Protein AF-A0A318TXP6-F1 (afdb_monomer)

Sequence (190 aa):
MKRIKKFGFLLIILTVVLLAGCVKEETLEEYFHKEMTKNLDAEVVKETNYSYALVHQELNVVHENDGIAIFTQNSTDGEQIYIAYMEKEKGIWNWRQSRGAEWDTPVKWSAMHQSPYIYSGAISDNAIKKVYAGDIQAKIIQIEGDKRFWYANSSEKDVEVKMEMLDGTQQVVDKVDVEMLKNWNFEDSE

Solvent-accessible surface area (backbone atoms only — not comparable to full-atom values): 11298 Å² total; per-residue (Å²): 144,90,88,75,82,72,62,66,62,59,56,56,53,55,53,58,66,60,68,72,61,72,80,78,77,78,47,73,68,60,50,50,54,50,54,58,54,70,75,50,52,76,66,55,38,70,75,38,64,50,45,73,45,86,75,46,73,48,68,48,76,88,45,87,56,28,28,40,44,31,29,41,38,36,42,82,94,41,70,35,37,33,43,34,39,32,40,47,56,97,84,40,80,40,87,73,50,71,50,74,36,45,70,87,42,57,63,43,74,54,62,46,92,51,87,72,24,39,33,36,28,22,32,43,45,80,54,58,67,44,44,24,51,50,92,40,72,34,53,74,45,82,73,54,96,61,39,29,38,36,38,34,79,38,98,59,90,84,60,57,40,37,33,32,33,74,89,67,51,74,45,74,59,75,74,75,59,70,70,66,65,66,68,73,79,71,81,92,78,130

Structure (mmCIF, N/CA/C/O backbone):
data_AF-A0A318TXP6-F1
#
_entry.id   AF-A0A318TXP6-F1
#
loop_
_atom_site.group_PDB
_atom_site.id
_atom_site.type_symbol
_atom_site.label_atom_id
_atom_site.label_alt_id
_atom_site.label_comp_id
_atom_site.label_asym_id
_atom_site.label_entity_id
_atom_site.label_seq_id
_atom_site.pdbx_PDB_ins_code
_atom_site.Cartn_x
_atom_site.Cartn_y
_atom_site.Cartn_z
_atom_site.occupancy
_atom_site.B_iso_or_equiv
_atom_site.auth_seq_id
_atom_site.auth_comp_id
_atom_site.auth_asym_id
_atom_site.auth_atom_id
_atom_site.pdbx_PDB_model_num
ATOM 1 N N . MET A 1 1 ? 51.291 -21.573 -50.743 1.00 45.44 1 MET A N 1
ATOM 2 C CA . MET A 1 1 ? 50.941 -20.603 -49.675 1.00 45.44 1 MET A CA 1
ATOM 3 C C . MET A 1 1 ? 49.488 -20.129 -49.817 1.00 45.44 1 MET A C 1
ATOM 5 O O . MET A 1 1 ? 49.241 -19.164 -50.520 1.00 45.44 1 MET A O 1
ATOM 9 N N . LYS A 1 2 ? 48.501 -20.804 -49.207 1.00 51.75 2 LYS A N 1
ATOM 10 C CA . LYS A 1 2 ? 47.090 -20.345 -49.139 1.00 51.75 2 LYS A CA 1
ATOM 11 C C . LYS A 1 2 ? 46.419 -20.908 -47.872 1.00 51.75 2 LYS A C 1
ATOM 13 O O . LYS A 1 2 ? 45.616 -21.825 -47.957 1.00 51.75 2 LYS A O 1
ATOM 18 N N . ARG A 1 3 ? 46.780 -20.412 -46.684 1.00 51.81 3 ARG A N 1
ATOM 19 C CA . ARG A 1 3 ? 46.118 -20.768 -45.407 1.00 51.81 3 ARG A CA 1
ATOM 20 C C . ARG A 1 3 ? 46.221 -19.633 -44.374 1.00 51.81 3 ARG A C 1
ATOM 22 O O . ARG A 1 3 ? 46.817 -19.832 -43.333 1.00 51.81 3 ARG A O 1
ATOM 29 N N . ILE A 1 4 ? 45.703 -18.431 -44.659 1.00 54.19 4 ILE A N 1
ATOM 30 C CA . ILE A 1 4 ? 45.639 -17.347 -43.638 1.00 54.19 4 ILE A CA 1
ATOM 31 C C . ILE A 1 4 ? 44.289 -16.583 -43.628 1.00 54.19 4 ILE A C 1
ATOM 33 O O . ILE A 1 4 ? 44.007 -15.835 -42.706 1.00 54.19 4 ILE A O 1
ATOM 37 N N . LYS A 1 5 ? 43.358 -16.810 -44.568 1.00 50.72 5 LYS A N 1
ATOM 38 C CA . LYS A 1 5 ? 42.122 -15.992 -44.656 1.00 50.72 5 LYS A CA 1
ATOM 39 C C . LYS A 1 5 ? 40.904 -16.481 -43.850 1.00 50.72 5 LYS A C 1
ATOM 41 O O . LYS A 1 5 ? 39.887 -15.803 -43.860 1.00 50.72 5 LYS A O 1
ATOM 46 N N . LYS A 1 6 ? 40.971 -17.625 -43.154 1.00 51.38 6 LYS A N 1
ATOM 47 C CA . LYS A 1 6 ? 39.821 -18.173 -42.394 1.00 51.38 6 LYS A CA 1
ATOM 48 C C . LYS A 1 6 ? 39.797 -17.801 -40.903 1.00 51.38 6 LYS A C 1
ATOM 50 O O . LYS A 1 6 ? 38.784 -18.025 -40.258 1.00 51.38 6 LYS A O 1
ATOM 55 N N . PHE A 1 7 ? 40.874 -17.219 -40.368 1.00 50.59 7 PHE A N 1
ATOM 56 C CA . PHE A 1 7 ? 40.978 -16.911 -38.934 1.00 50.59 7 PHE A CA 1
ATOM 57 C C . PHE A 1 7 ? 40.365 -15.552 -38.553 1.00 50.59 7 PHE A C 1
ATOM 59 O O . PHE A 1 7 ? 39.823 -15.411 -37.464 1.00 50.59 7 PHE A O 1
ATOM 66 N N . GLY A 1 8 ? 40.375 -14.571 -39.464 1.00 52.59 8 GLY A N 1
ATOM 67 C CA . GLY A 1 8 ? 39.808 -13.241 -39.197 1.00 52.59 8 GLY A CA 1
ATOM 68 C C . GLY A 1 8 ? 38.277 -13.217 -39.105 1.00 52.59 8 GLY A C 1
ATOM 69 O O . GLY A 1 8 ? 37.724 -12.417 -38.363 1.00 52.59 8 GLY A O 1
ATOM 70 N N . PHE A 1 9 ? 37.584 -14.116 -39.810 1.00 53.66 9 PHE A N 1
ATOM 71 C CA . PHE A 1 9 ? 36.116 -14.138 -39.833 1.00 53.66 9 PHE A CA 1
ATOM 72 C C . PHE A 1 9 ? 35.507 -14.748 -38.558 1.00 53.66 9 PHE A C 1
ATOM 74 O O . PHE A 1 9 ? 34.449 -14.318 -38.115 1.00 53.66 9 PHE A O 1
ATOM 81 N N . LEU A 1 10 ? 36.201 -15.703 -37.923 1.00 52.84 10 LEU A N 1
ATOM 82 C CA . LEU A 1 10 ? 35.744 -16.324 -36.674 1.00 52.84 10 LEU A CA 1
ATOM 83 C C . LEU A 1 10 ? 35.840 -15.355 -35.478 1.00 52.84 10 LEU A C 1
ATOM 85 O O . LEU A 1 10 ? 34.999 -15.390 -34.586 1.00 52.84 10 LEU A O 1
ATOM 89 N N . LEU A 1 11 ? 36.837 -14.462 -35.490 1.00 54.81 11 LEU A N 1
ATOM 90 C CA . LEU A 1 11 ? 37.054 -13.464 -34.438 1.00 54.81 11 LEU A CA 1
ATOM 91 C C . LEU A 1 11 ? 35.969 -12.369 -34.438 1.00 54.81 11 LEU A C 1
ATOM 93 O O . LEU A 1 11 ? 35.588 -11.887 -33.378 1.00 54.81 11 LEU A O 1
ATOM 97 N N . ILE A 1 12 ? 35.446 -12.013 -35.618 1.00 56.53 12 ILE A N 1
ATOM 98 C CA . ILE A 1 12 ? 34.400 -10.989 -35.787 1.00 56.53 12 ILE A CA 1
ATOM 99 C C . ILE A 1 12 ? 33.022 -11.507 -35.342 1.00 56.53 12 ILE A C 1
ATOM 101 O O . ILE A 1 12 ? 32.218 -10.752 -34.809 1.00 56.53 12 ILE A O 1
ATOM 105 N N . ILE A 1 13 ? 32.735 -12.801 -35.514 1.00 56.06 13 ILE A N 1
ATOM 106 C CA . ILE A 1 13 ? 31.476 -13.388 -35.023 1.00 56.06 13 ILE A CA 1
ATOM 107 C C . ILE A 1 13 ? 31.490 -13.487 -33.490 1.00 56.06 13 ILE A C 1
ATOM 109 O O . ILE A 1 13 ? 30.470 -13.240 -32.851 1.00 56.06 13 ILE A O 1
ATOM 113 N N . LEU A 1 14 ? 32.650 -13.767 -32.883 1.00 53.91 14 LEU A N 1
ATOM 114 C CA . LEU A 1 14 ? 32.784 -13.843 -31.427 1.00 53.91 14 LEU A CA 1
ATOM 115 C C . LEU A 1 14 ? 32.538 -12.484 -30.739 1.00 53.91 14 LEU A C 1
ATOM 117 O O . LEU A 1 14 ? 31.957 -12.448 -29.658 1.00 53.91 14 LEU A O 1
ATOM 121 N N . THR A 1 15 ? 32.915 -11.363 -31.368 1.00 53.16 15 THR A N 1
ATOM 122 C CA . THR A 1 15 ? 32.674 -10.019 -30.811 1.00 53.16 15 THR A CA 1
ATOM 123 C C . THR A 1 15 ? 31.212 -9.579 -30.905 1.00 53.16 15 THR A C 1
ATOM 125 O O . THR A 1 15 ? 30.742 -8.893 -30.004 1.00 53.16 15 THR A O 1
ATOM 128 N N . VAL A 1 16 ? 30.457 -10.006 -31.926 1.00 57.84 16 VAL A N 1
ATOM 129 C CA . VAL A 1 16 ? 29.016 -9.689 -32.042 1.00 57.84 16 VAL A CA 1
ATOM 130 C C . VAL A 1 16 ? 28.181 -10.444 -30.998 1.00 57.84 16 VAL A C 1
ATOM 132 O O . VAL A 1 16 ? 27.241 -9.878 -30.450 1.00 57.84 16 VAL A O 1
ATOM 135 N N . VAL A 1 17 ? 28.553 -11.682 -30.649 1.00 56.47 17 VAL A N 1
ATOM 136 C CA . VAL A 1 17 ? 27.865 -12.465 -29.598 1.00 56.47 17 VAL A CA 1
ATOM 137 C C . VAL A 1 17 ? 28.156 -11.916 -28.191 1.00 56.47 17 VAL A C 1
ATOM 139 O O . VAL A 1 17 ? 27.300 -11.996 -27.317 1.00 56.47 17 VAL A O 1
ATOM 142 N N . LEU A 1 18 ? 29.323 -11.295 -27.978 1.00 53.56 18 LEU A N 1
ATOM 143 C CA . LEU A 1 18 ? 29.684 -10.644 -26.708 1.00 53.56 18 LEU A CA 1
ATOM 144 C C . LEU A 1 18 ? 29.072 -9.238 -26.535 1.00 53.56 18 LEU A C 1
ATOM 146 O O . LEU A 1 18 ? 28.958 -8.768 -25.406 1.00 53.56 18 LEU A O 1
ATOM 150 N N . LEU A 1 19 ? 28.650 -8.576 -27.621 1.00 54.09 19 LEU A N 1
ATOM 151 C CA . LEU A 1 19 ? 27.984 -7.263 -27.587 1.00 54.09 19 LEU A CA 1
ATOM 152 C C . LEU A 1 19 ? 26.463 -7.343 -27.381 1.00 54.09 19 LEU A C 1
ATOM 154 O O . LEU A 1 19 ? 25.843 -6.326 -27.090 1.00 54.09 19 LEU A O 1
ATOM 158 N N . ALA A 1 20 ? 25.863 -8.536 -27.443 1.00 55.94 20 ALA A N 1
ATOM 159 C CA . ALA A 1 20 ? 24.493 -8.774 -26.968 1.00 55.94 20 ALA A CA 1
ATOM 160 C C . ALA A 1 20 ? 24.403 -8.838 -25.421 1.00 55.94 20 ALA A C 1
ATOM 162 O O . ALA A 1 20 ? 23.418 -9.322 -24.865 1.00 55.94 20 ALA A O 1
ATOM 163 N N . GLY A 1 21 ? 25.457 -8.391 -24.726 1.00 52.66 21 GLY A N 1
ATOM 164 C CA . GLY A 1 21 ? 25.625 -8.462 -23.282 1.00 52.66 21 GLY A CA 1
ATOM 165 C C . GLY A 1 21 ? 24.633 -7.588 -22.517 1.00 52.66 21 GLY A C 1
ATOM 166 O O . GLY A 1 21 ? 24.691 -6.366 -22.587 1.00 52.66 21 GLY A O 1
ATOM 167 N N . CYS A 1 22 ? 23.768 -8.264 -21.757 1.00 58.44 22 CYS A N 1
ATOM 168 C CA . CYS A 1 22 ? 23.026 -7.797 -20.585 1.00 58.44 22 CYS A CA 1
ATOM 169 C C . CYS A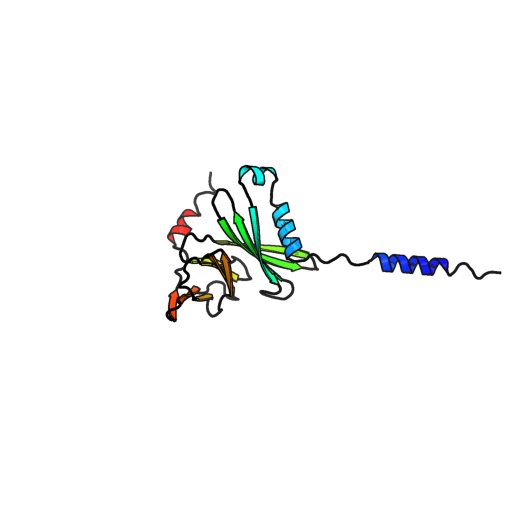 1 22 ? 22.482 -6.364 -20.649 1.00 58.44 22 CYS A C 1
ATOM 171 O O . CYS A 1 22 ? 23.023 -5.456 -20.015 1.00 58.44 22 CYS A O 1
ATOM 173 N N . VAL A 1 23 ? 21.321 -6.180 -21.283 1.00 70.06 23 VAL A N 1
ATOM 174 C CA . VAL A 1 23 ? 20.419 -5.122 -20.810 1.00 70.06 23 VAL A CA 1
ATOM 175 C C . VAL A 1 23 ? 20.009 -5.534 -19.399 1.00 70.06 23 VAL A C 1
ATOM 177 O O . VAL A 1 23 ? 19.334 -6.548 -19.228 1.00 70.06 23 VAL A O 1
ATOM 180 N N . LYS A 1 24 ? 20.504 -4.813 -18.385 1.00 81.12 24 LYS A N 1
ATOM 181 C CA . LYS A 1 24 ? 20.078 -5.008 -16.997 1.00 81.12 24 LYS A CA 1
ATOM 182 C C . LYS A 1 24 ? 18.564 -4.815 -16.969 1.00 81.12 24 LYS A C 1
ATOM 184 O O . LYS A 1 24 ? 18.072 -3.772 -17.390 1.00 81.12 24 LYS A O 1
ATOM 189 N N . GLU A 1 25 ? 17.852 -5.845 -16.537 1.00 88.88 25 GLU A N 1
ATOM 190 C CA . GLU A 1 25 ? 16.403 -5.789 -16.413 1.00 88.88 25 GLU A CA 1
ATOM 191 C C . GLU A 1 25 ? 16.020 -4.751 -15.349 1.00 88.88 25 GLU A C 1
ATOM 193 O O . GLU A 1 25 ? 16.604 -4.740 -14.264 1.00 88.88 25 GLU A O 1
ATOM 198 N N . GLU A 1 26 ? 15.068 -3.876 -15.678 1.00 94.81 26 GLU A N 1
ATOM 199 C CA . GLU A 1 26 ? 14.589 -2.825 -14.775 1.00 94.81 26 GLU A CA 1
ATOM 200 C C . GLU A 1 26 ? 13.924 -3.467 -13.547 1.00 94.81 26 GLU A C 1
ATOM 202 O O . GLU A 1 26 ? 13.068 -4.364 -13.662 1.00 94.81 26 GLU A O 1
ATOM 207 N N . THR A 1 27 ? 14.344 -3.036 -12.358 1.00 96.69 27 THR A N 1
ATOM 208 C CA . THR A 1 27 ? 13.722 -3.463 -11.099 1.00 96.69 27 THR A CA 1
ATOM 209 C C . THR A 1 27 ? 12.409 -2.714 -10.863 1.00 96.69 27 THR A C 1
ATOM 211 O O . THR A 1 27 ? 12.149 -1.681 -11.477 1.00 96.69 27 THR A O 1
ATOM 214 N N . LEU A 1 28 ? 11.569 -3.229 -9.960 1.00 97.69 28 LEU A N 1
ATOM 215 C CA . LEU A 1 28 ? 10.337 -2.545 -9.553 1.00 97.69 28 LEU A CA 1
ATOM 216 C C . LEU A 1 28 ? 10.624 -1.141 -8.996 1.00 97.69 28 LEU A C 1
ATOM 218 O O . LEU A 1 28 ? 9.957 -0.185 -9.370 1.00 97.69 28 LEU A O 1
ATOM 222 N N . GLU A 1 29 ? 11.644 -1.019 -8.144 1.00 97.94 29 GLU A N 1
ATOM 223 C CA . GLU A 1 29 ? 12.081 0.248 -7.549 1.00 97.94 29 GLU A CA 1
ATOM 224 C C . GLU A 1 29 ? 12.555 1.255 -8.604 1.00 97.94 29 GLU A C 1
ATOM 226 O O . GLU A 1 29 ? 12.149 2.416 -8.589 1.00 97.94 29 GLU A O 1
ATOM 231 N N . GLU A 1 30 ? 13.386 0.804 -9.552 1.00 97.19 30 GLU A N 1
ATOM 232 C CA . GLU A 1 30 ? 13.877 1.635 -10.658 1.00 97.19 30 GLU A CA 1
ATOM 233 C C . GLU A 1 30 ? 12.709 2.148 -11.514 1.00 97.19 30 GLU A C 1
ATOM 235 O O . GLU A 1 30 ? 12.640 3.344 -11.810 1.00 97.19 30 GLU A O 1
ATOM 240 N N . TYR A 1 31 ? 11.766 1.264 -11.858 1.00 97.38 31 TYR A N 1
ATOM 241 C CA . TYR A 1 31 ? 10.553 1.628 -12.589 1.00 97.38 31 TYR A CA 1
ATOM 242 C C . TYR A 1 31 ? 9.683 2.620 -11.808 1.00 97.38 31 TYR A C 1
ATOM 244 O O . TYR A 1 31 ? 9.267 3.639 -12.360 1.00 97.38 31 TYR A O 1
ATOM 252 N N . PHE A 1 32 ? 9.451 2.362 -10.518 1.00 97.62 32 PHE A N 1
ATOM 253 C CA . PHE A 1 32 ? 8.676 3.236 -9.641 1.00 97.62 32 PHE A CA 1
ATOM 254 C C . PHE A 1 32 ? 9.251 4.655 -9.629 1.00 97.62 32 PHE A C 1
ATOM 256 O O . PHE A 1 32 ? 8.540 5.605 -9.950 1.0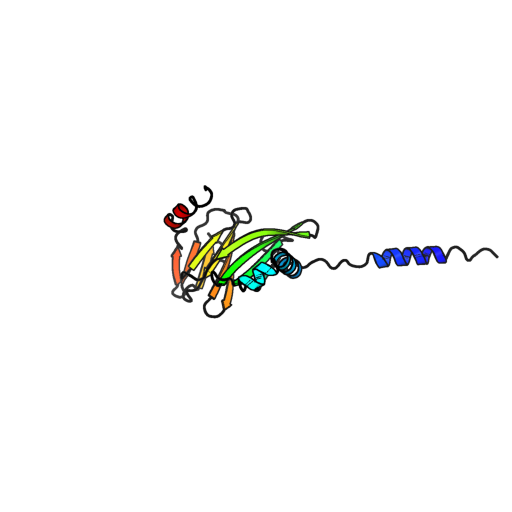0 97.62 32 PHE A O 1
ATOM 263 N N . HIS A 1 33 ? 10.544 4.816 -9.335 1.00 96.44 33 HIS A N 1
ATOM 264 C CA . HIS A 1 33 ? 11.168 6.140 -9.288 1.00 96.44 33 HIS A CA 1
ATOM 265 C C . HIS A 1 33 ? 11.116 6.858 -10.637 1.00 96.44 33 HIS A C 1
ATOM 267 O O . HIS A 1 33 ? 10.868 8.062 -10.690 1.00 96.44 33 HIS A O 1
ATOM 273 N N . LYS A 1 34 ? 11.305 6.121 -11.733 1.00 95.12 34 LYS A N 1
ATOM 274 C CA . LYS A 1 34 ? 11.206 6.660 -13.089 1.00 95.12 34 LYS A CA 1
ATOM 275 C C . LYS A 1 34 ? 9.802 7.171 -13.409 1.00 95.12 34 LYS A C 1
ATOM 277 O O . LYS A 1 34 ? 9.690 8.275 -13.938 1.00 95.12 34 LYS A O 1
ATOM 282 N N . GLU A 1 35 ? 8.750 6.420 -13.084 1.00 94.69 35 GLU A N 1
ATOM 283 C CA . GLU A 1 35 ? 7.367 6.876 -13.288 1.00 94.69 35 GLU A CA 1
ATOM 284 C C . GLU A 1 35 ? 7.020 8.053 -12.374 1.00 94.69 35 GLU A C 1
ATOM 286 O O . GLU A 1 35 ? 6.445 9.038 -12.837 1.00 94.69 35 GLU A O 1
ATOM 291 N N . MET A 1 36 ? 7.445 8.016 -11.108 1.00 92.81 36 MET A N 1
ATOM 292 C CA . MET A 1 36 ? 7.258 9.139 -10.191 1.00 92.81 36 MET A CA 1
ATOM 293 C C . MET A 1 36 ? 7.916 10.413 -10.724 1.00 92.81 36 MET A C 1
ATOM 295 O O . MET A 1 36 ? 7.285 11.460 -10.738 1.00 92.81 36 MET A O 1
ATOM 299 N N . THR A 1 37 ? 9.152 10.344 -11.223 1.00 89.81 37 THR A N 1
ATOM 300 C CA . THR A 1 37 ? 9.842 11.508 -11.796 1.00 89.81 37 THR A CA 1
ATOM 301 C C . THR A 1 37 ? 9.235 11.967 -13.119 1.00 89.81 37 THR A C 1
ATOM 303 O O . THR A 1 37 ? 9.171 13.165 -13.366 1.00 89.81 37 THR A O 1
ATOM 306 N N . LYS A 1 38 ? 8.772 11.048 -13.971 1.00 87.50 38 LYS A N 1
ATOM 307 C CA . LYS A 1 38 ? 8.145 11.390 -15.256 1.00 87.50 38 LYS A CA 1
ATOM 308 C C . LYS A 1 38 ? 6.843 12.172 -15.079 1.00 87.50 38 LYS A C 1
ATOM 310 O O . LYS A 1 38 ? 6.560 13.055 -15.880 1.00 87.50 38 LYS A O 1
ATOM 315 N N . ASN A 1 39 ? 6.068 11.837 -14.050 1.00 77.06 39 ASN A N 1
ATOM 316 C CA . ASN A 1 39 ? 4.799 12.497 -13.751 1.00 77.06 39 ASN A CA 1
ATOM 317 C C . ASN A 1 39 ? 4.976 13.808 -12.968 1.00 77.06 39 ASN A C 1
ATOM 319 O O . ASN A 1 39 ? 3.990 14.486 -12.690 1.00 77.06 39 ASN A O 1
ATOM 323 N N . LEU A 1 40 ? 6.214 14.177 -12.623 1.00 77.06 40 LEU A N 1
ATOM 324 C CA . LEU A 1 40 ? 6.518 15.422 -11.934 1.00 77.06 40 LEU A CA 1
ATOM 325 C C . LEU A 1 40 ? 6.977 16.489 -12.915 1.00 77.06 40 LEU A C 1
ATOM 327 O O . LEU A 1 40 ? 8.068 16.412 -13.479 1.00 77.06 40 LEU A O 1
ATOM 331 N N . ASP A 1 41 ? 6.158 17.526 -13.061 1.00 70.06 41 ASP A N 1
ATOM 332 C CA . ASP A 1 41 ? 6.601 18.772 -13.671 1.00 70.06 41 ASP A CA 1
ATOM 333 C C . ASP A 1 41 ? 7.530 19.517 -12.696 1.00 70.06 41 ASP A C 1
ATOM 335 O O . ASP A 1 41 ? 7.237 19.665 -11.505 1.00 70.06 41 ASP A O 1
ATOM 339 N N . ALA A 1 42 ? 8.668 19.993 -13.198 1.00 63.47 42 ALA A N 1
ATOM 340 C CA . ALA A 1 42 ? 9.645 20.740 -12.417 1.00 63.47 42 ALA A CA 1
ATOM 341 C C . ALA A 1 42 ? 9.082 22.062 -11.860 1.00 63.47 42 ALA A C 1
ATOM 343 O O . ALA A 1 42 ? 9.584 22.547 -10.841 1.00 63.47 42 ALA A O 1
ATOM 344 N N . GLU A 1 43 ? 8.067 22.644 -12.505 1.00 61.88 43 GLU A N 1
ATOM 345 C CA . GLU A 1 43 ? 7.367 23.834 -12.005 1.00 61.88 43 GLU A CA 1
ATOM 346 C C . GLU A 1 43 ? 6.417 23.475 -10.852 1.00 61.88 43 GLU A C 1
ATOM 348 O O . GLU A 1 43 ? 6.482 24.099 -9.791 1.00 61.88 43 GLU A O 1
ATOM 353 N N . VAL A 1 44 ? 5.662 22.376 -10.982 1.00 62.59 44 VAL A N 1
ATOM 354 C CA . VAL A 1 44 ? 4.768 21.856 -9.929 1.00 62.59 44 VAL A CA 1
ATOM 355 C C . VAL A 1 44 ? 5.544 21.524 -8.654 1.00 62.59 44 VAL A C 1
ATOM 357 O O . VAL A 1 44 ? 5.110 21.889 -7.562 1.00 62.59 44 VAL A O 1
ATOM 360 N N . VAL A 1 45 ? 6.726 20.907 -8.761 1.00 66.06 45 VAL A N 1
ATOM 361 C CA . VAL A 1 45 ? 7.568 20.571 -7.594 1.00 66.06 45 VAL A CA 1
ATOM 362 C C . VAL A 1 45 ? 7.981 21.813 -6.794 1.00 66.06 45 VAL A C 1
ATOM 364 O O . VAL A 1 45 ? 8.028 21.762 -5.565 1.00 66.06 45 VAL A O 1
ATOM 367 N N . LYS A 1 46 ? 8.267 22.938 -7.464 1.00 63.62 46 LYS A N 1
ATOM 368 C CA . LYS A 1 46 ? 8.708 24.172 -6.793 1.00 63.62 46 LYS A CA 1
ATOM 369 C C . LYS A 1 46 ? 7.572 24.920 -6.109 1.00 63.62 46 LYS A C 1
ATOM 371 O O . LYS A 1 46 ? 7.806 25.520 -5.065 1.00 63.62 46 LYS A O 1
ATOM 376 N N . GLU A 1 47 ? 6.377 24.907 -6.689 1.00 65.12 47 GLU A N 1
ATOM 377 C CA . GLU A 1 47 ? 5.235 25.652 -6.149 1.00 65.12 47 GLU A CA 1
ATOM 378 C C . GLU A 1 47 ? 4.507 24.894 -5.034 1.00 65.12 47 GLU A C 1
ATOM 380 O O . GLU A 1 47 ? 4.008 25.512 -4.097 1.00 65.12 47 GLU A O 1
ATOM 385 N N . THR A 1 48 ? 4.489 23.560 -5.089 1.00 67.50 48 THR A N 1
ATOM 386 C CA . THR A 1 48 ? 3.672 22.733 -4.181 1.00 67.50 48 THR A CA 1
ATOM 387 C C . THR A 1 48 ? 4.456 22.088 -3.035 1.00 67.50 48 THR A C 1
ATOM 389 O O . THR A 1 48 ? 3.868 21.386 -2.214 1.00 67.50 48 THR A O 1
ATOM 392 N N . ASN A 1 49 ? 5.780 22.298 -2.966 1.00 79.69 49 ASN A N 1
ATOM 393 C CA . ASN A 1 49 ? 6.692 21.543 -2.090 1.00 79.69 49 ASN A CA 1
ATOM 394 C C . ASN A 1 49 ? 6.501 20.021 -2.208 1.00 79.69 49 ASN A C 1
ATOM 396 O O . ASN A 1 49 ? 6.691 19.282 -1.236 1.00 79.69 49 ASN A O 1
ATOM 400 N N . TYR A 1 50 ? 6.116 19.554 -3.399 1.00 85.94 50 TYR A N 1
ATOM 401 C CA . TYR A 1 50 ? 5.837 18.149 -3.615 1.00 85.94 50 TYR A CA 1
ATOM 402 C C . TYR A 1 50 ? 7.086 17.306 -3.346 1.00 85.94 50 TYR A C 1
ATOM 404 O O . TYR A 1 50 ? 8.163 17.545 -3.899 1.00 85.94 50 TYR A O 1
ATOM 412 N N . SER A 1 51 ? 6.925 16.267 -2.536 1.00 91.31 51 SER A N 1
ATOM 413 C CA . SER A 1 51 ? 7.941 15.235 -2.347 1.00 91.31 51 SER A CA 1
ATOM 414 C C . SER A 1 51 ? 7.292 13.871 -2.184 1.00 91.31 51 SER A C 1
ATOM 416 O O . SER A 1 51 ? 6.126 13.764 -1.813 1.00 91.31 51 SER A O 1
ATOM 418 N N . TYR A 1 52 ? 8.053 12.817 -2.467 1.00 94.69 52 TYR A N 1
ATOM 419 C CA . TYR A 1 52 ? 7.613 11.446 -2.254 1.00 94.69 52 TYR A CA 1
ATOM 420 C C . TYR A 1 52 ? 8.738 10.601 -1.656 1.00 94.69 52 TYR A C 1
ATOM 422 O O . TYR A 1 52 ? 9.917 10.895 -1.867 1.00 94.69 52 TYR A O 1
ATOM 430 N N . ALA A 1 53 ? 8.376 9.533 -0.947 1.00 95.38 53 ALA A N 1
ATOM 431 C CA . ALA A 1 53 ? 9.327 8.559 -0.423 1.00 95.38 53 ALA A CA 1
ATOM 432 C C . ALA A 1 53 ? 8.778 7.138 -0.558 1.00 95.38 53 ALA A C 1
ATOM 434 O O . ALA A 1 53 ? 7.667 6.8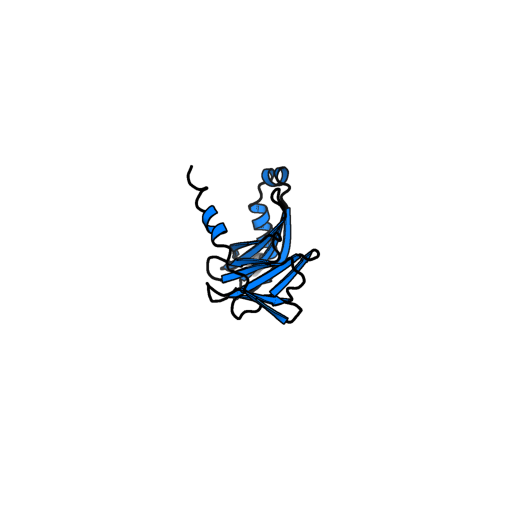54 -0.116 1.00 95.38 53 ALA A O 1
ATOM 435 N N . LEU A 1 54 ? 9.564 6.232 -1.149 1.00 97.44 54 LEU A N 1
ATOM 436 C CA . LEU A 1 54 ? 9.242 4.806 -1.158 1.00 97.44 54 LEU A CA 1
ATOM 437 C C . LEU A 1 54 ? 9.434 4.243 0.254 1.00 97.44 54 LEU A C 1
ATOM 439 O O . LEU A 1 54 ? 10.529 4.314 0.806 1.00 97.44 54 LEU A O 1
ATOM 443 N N . VAL A 1 55 ? 8.374 3.679 0.826 1.00 97.25 55 VAL A N 1
ATOM 444 C CA . VAL A 1 55 ? 8.369 3.141 2.194 1.00 97.25 55 VAL A CA 1
ATOM 445 C C . VAL A 1 55 ? 8.462 1.619 2.197 1.00 97.25 55 VAL A C 1
ATOM 447 O O . VAL A 1 55 ? 9.139 1.027 3.037 1.00 97.25 55 VAL A O 1
ATOM 450 N N . HIS A 1 56 ? 7.786 0.961 1.258 1.00 98.25 56 HIS A N 1
ATOM 451 C CA . HIS A 1 56 ? 7.795 -0.490 1.143 1.00 98.25 56 HIS A CA 1
ATOM 452 C C . HIS A 1 56 ? 7.654 -0.920 -0.312 1.00 98.25 56 HIS A C 1
ATOM 454 O O . HIS A 1 56 ? 6.991 -0.254 -1.102 1.00 98.25 56 HIS A O 1
ATOM 460 N N . GLN A 1 57 ? 8.226 -2.069 -0.649 1.00 98.00 57 GLN A N 1
ATOM 461 C CA . GLN A 1 57 ? 7.968 -2.739 -1.913 1.00 98.00 57 GLN A CA 1
ATOM 462 C C . GLN A 1 57 ? 7.928 -4.247 -1.712 1.00 98.00 57 GLN A C 1
ATOM 464 O O . GLN A 1 57 ? 8.616 -4.784 -0.839 1.00 98.00 57 GLN A O 1
ATOM 469 N N . GLU A 1 58 ? 7.142 -4.923 -2.540 1.00 98.25 58 GLU A N 1
ATOM 470 C CA . GLU A 1 58 ? 7.042 -6.378 -2.537 1.00 98.25 58 GLU A CA 1
ATOM 471 C C . GLU A 1 58 ? 6.764 -6.891 -3.946 1.00 98.25 58 GLU A C 1
ATOM 473 O O . GLU A 1 58 ? 6.015 -6.269 -4.695 1.00 98.25 58 GLU A O 1
ATOM 478 N N . LEU A 1 59 ? 7.390 -8.010 -4.307 1.00 98.25 59 LEU A N 1
ATOM 479 C CA . LEU A 1 59 ? 7.217 -8.684 -5.592 1.00 98.25 59 LEU A CA 1
ATOM 480 C C . LEU A 1 59 ? 6.360 -9.934 -5.414 1.00 98.25 59 LEU A C 1
ATOM 482 O O . LEU A 1 59 ? 6.437 -10.584 -4.372 1.00 98.25 59 LEU A O 1
ATOM 486 N N . ASN A 1 60 ? 5.657 -10.326 -6.472 1.00 97.06 60 ASN A N 1
ATOM 487 C CA . ASN A 1 60 ? 4.835 -11.533 -6.530 1.00 97.06 60 ASN A CA 1
ATOM 488 C C . ASN A 1 60 ? 3.736 -11.560 -5.449 1.00 97.06 60 ASN A C 1
ATOM 490 O O . ASN A 1 60 ? 3.556 -12.558 -4.751 1.00 97.06 60 ASN A O 1
ATOM 494 N N . VAL A 1 61 ? 3.033 -10.436 -5.295 1.00 95.88 61 VAL A N 1
ATOM 495 C CA . VAL A 1 61 ? 1.971 -10.214 -4.305 1.00 95.88 61 VAL A CA 1
ATOM 496 C C . VAL A 1 61 ? 0.685 -10.943 -4.691 1.00 95.88 61 VAL A C 1
ATOM 498 O O . VAL A 1 61 ? 0.013 -11.494 -3.818 1.00 95.88 61 VAL A O 1
ATOM 501 N N . VAL A 1 62 ? 0.322 -10.954 -5.977 1.00 95.00 62 VAL A N 1
ATOM 502 C CA . VAL A 1 62 ? -0.882 -11.644 -6.477 1.00 95.00 62 VAL A CA 1
ATOM 503 C C . VAL A 1 62 ? -0.494 -12.845 -7.324 1.00 95.00 62 VAL A C 1
ATOM 505 O O . VAL A 1 62 ? -1.042 -13.933 -7.143 1.00 95.00 62 VAL A O 1
ATOM 508 N N . HIS A 1 63 ? 0.458 -12.668 -8.232 1.00 95.00 63 HIS A N 1
ATOM 509 C CA . HIS A 1 63 ? 0.996 -13.726 -9.078 1.00 95.00 63 HIS A CA 1
ATOM 510 C C . HIS A 1 63 ? 2.455 -13.453 -9.440 1.00 95.00 63 HIS A C 1
ATOM 512 O O . HIS A 1 63 ? 3.005 -12.402 -9.136 1.00 95.00 63 HIS A O 1
ATOM 518 N N . GLU A 1 64 ? 3.103 -14.403 -10.114 1.00 96.75 64 GLU A N 1
ATOM 519 C CA . GLU A 1 64 ? 4.464 -14.195 -10.606 1.00 96.75 64 GLU A CA 1
ATOM 520 C C . GLU A 1 64 ? 4.538 -12.944 -11.499 1.00 96.75 64 GLU A C 1
ATOM 522 O O . GLU A 1 64 ? 3.634 -12.694 -12.301 1.00 96.75 64 GLU A O 1
ATOM 527 N N . ASN A 1 65 ? 5.636 -12.195 -11.389 1.00 96.38 65 ASN A N 1
ATOM 528 C CA . ASN A 1 65 ? 5.934 -11.009 -12.192 1.00 96.38 65 ASN A CA 1
ATOM 529 C C . ASN A 1 65 ? 5.026 -9.801 -11.920 1.00 96.38 65 ASN A C 1
ATOM 531 O O . ASN A 1 65 ? 4.861 -8.950 -12.788 1.00 96.38 65 ASN A O 1
ATOM 535 N N . ASP A 1 66 ? 4.475 -9.679 -10.718 1.00 97.94 66 ASP A N 1
ATOM 536 C CA . ASP A 1 66 ? 3.864 -8.435 -10.255 1.00 97.94 66 ASP A CA 1
ATOM 537 C C . ASP A 1 66 ? 4.619 -7.837 -9.062 1.00 97.94 66 ASP A C 1
ATOM 539 O O . ASP A 1 66 ? 5.611 -8.389 -8.569 1.00 97.94 66 ASP A O 1
ATOM 543 N N . GLY A 1 67 ? 4.163 -6.676 -8.611 1.00 98.12 67 GLY A N 1
ATOM 544 C CA . GLY A 1 67 ? 4.604 -6.115 -7.353 1.00 98.12 67 GLY A CA 1
ATOM 545 C C . GLY A 1 67 ? 3.784 -4.917 -6.913 1.00 98.12 67 GLY A C 1
ATOM 546 O O . GLY A 1 67 ? 2.976 -4.359 -7.659 1.00 98.12 67 GLY A O 1
ATOM 547 N N . ILE A 1 68 ? 4.020 -4.518 -5.671 1.00 98.50 68 ILE A N 1
ATOM 548 C CA . ILE A 1 68 ? 3.478 -3.295 -5.095 1.00 98.50 68 ILE A CA 1
ATOM 549 C C . ILE A 1 68 ? 4.600 -2.358 -4.665 1.00 98.50 68 ILE A C 1
ATOM 551 O O . ILE A 1 68 ? 5.647 -2.804 -4.195 1.00 98.50 68 ILE A O 1
ATOM 555 N N . ALA A 1 69 ? 4.337 -1.060 -4.756 1.00 98.44 69 ALA A N 1
ATOM 556 C CA . ALA A 1 69 ? 5.108 -0.022 -4.083 1.00 98.44 69 ALA A CA 1
ATOM 557 C C . ALA A 1 69 ? 4.180 0.748 -3.147 1.00 98.44 69 ALA A C 1
ATOM 559 O O . ALA A 1 69 ? 3.112 1.194 -3.563 1.00 98.44 69 ALA A O 1
ATOM 560 N N . ILE A 1 70 ? 4.587 0.905 -1.892 1.00 98.31 70 ILE A N 1
ATOM 561 C CA . ILE A 1 70 ? 3.906 1.743 -0.911 1.00 98.31 70 ILE A CA 1
ATOM 562 C C . ILE A 1 70 ? 4.798 2.933 -0.619 1.00 98.31 70 ILE A C 1
ATOM 564 O O . ILE A 1 70 ? 5.971 2.765 -0.283 1.00 98.31 70 ILE A O 1
ATOM 568 N N . PHE A 1 71 ? 4.251 4.130 -0.755 1.00 97.50 71 PHE A N 1
ATOM 569 C CA . PHE A 1 71 ? 5.019 5.363 -0.701 1.00 97.50 71 PHE A CA 1
ATOM 570 C C . PHE A 1 71 ? 4.204 6.491 -0.087 1.00 97.50 71 PHE A C 1
ATOM 572 O O . PHE A 1 71 ? 2.980 6.522 -0.208 1.00 97.50 71 PHE A O 1
ATOM 579 N N . THR A 1 72 ? 4.885 7.421 0.568 1.00 96.25 72 THR A N 1
ATOM 580 C CA . THR A 1 72 ? 4.274 8.670 1.019 1.00 96.25 72 THR A CA 1
ATOM 581 C C . THR A 1 72 ? 4.425 9.740 -0.050 1.00 96.25 72 THR A C 1
ATOM 583 O O . THR A 1 72 ? 5.398 9.748 -0.809 1.00 96.25 72 THR A O 1
ATOM 586 N N . GLN A 1 73 ? 3.451 10.641 -0.110 1.00 93.44 73 GLN A N 1
ATOM 587 C CA . GLN A 1 73 ? 3.520 11.901 -0.835 1.00 93.44 73 GLN A CA 1
ATOM 588 C C . GLN A 1 73 ? 3.216 13.031 0.140 1.00 93.44 73 GLN A C 1
ATOM 590 O O . GLN A 1 73 ? 2.277 12.938 0.926 1.00 93.44 73 GLN A O 1
ATOM 595 N N . ASN A 1 74 ? 3.999 14.099 0.068 1.00 91.06 74 ASN A N 1
ATOM 596 C CA . ASN A 1 74 ? 3.724 15.349 0.758 1.00 91.06 74 ASN A CA 1
ATOM 597 C C . ASN A 1 74 ? 3.418 16.414 -0.283 1.00 91.06 74 ASN A C 1
ATOM 599 O O . ASN A 1 74 ? 4.168 16.563 -1.247 1.00 91.06 74 ASN A O 1
ATOM 603 N N . SER A 1 75 ? 2.340 17.153 -0.061 1.00 85.88 75 SER A N 1
ATOM 604 C CA . SER A 1 75 ? 1.933 18.298 -0.874 1.00 85.88 75 SER A CA 1
ATOM 605 C C . SER A 1 75 ? 1.397 19.415 0.028 1.00 85.88 75 SER A C 1
ATOM 607 O O . SER A 1 75 ? 1.463 19.322 1.256 1.00 85.88 75 SER A O 1
ATOM 609 N N . THR A 1 76 ? 0.842 20.471 -0.567 1.00 85.06 76 THR A N 1
ATOM 610 C CA . THR A 1 76 ? 0.140 21.533 0.168 1.00 85.06 76 THR A CA 1
ATOM 611 C C . THR A 1 76 ? -1.070 21.028 0.947 1.00 85.06 76 THR A C 1
ATOM 613 O O . THR A 1 76 ? -1.407 21.614 1.973 1.00 85.06 76 THR A O 1
ATOM 616 N N . ASP A 1 77 ? -1.677 19.929 0.496 1.00 81.62 77 ASP A N 1
ATOM 617 C CA . ASP A 1 77 ? -2.883 19.352 1.098 1.00 81.62 77 ASP A CA 1
ATOM 618 C C . ASP A 1 77 ? -2.552 18.394 2.255 1.00 81.62 77 ASP A C 1
ATOM 620 O O . ASP A 1 77 ? -3.441 17.899 2.946 1.00 81.62 77 ASP A O 1
ATOM 624 N N . GLY A 1 78 ? -1.258 18.173 2.508 1.00 88.12 78 GLY A N 1
ATOM 625 C CA . GLY A 1 78 ? -0.750 17.348 3.593 1.00 88.12 78 GLY A CA 1
ATOM 626 C C . GLY A 1 78 ? -0.034 16.090 3.118 1.00 88.12 78 GLY A C 1
ATOM 627 O O . GLY A 1 78 ? 0.292 15.918 1.939 1.00 88.12 78 GLY A O 1
ATOM 628 N N . GLU A 1 79 ? 0.257 15.230 4.090 1.00 92.19 79 GLU A N 1
ATOM 629 C CA . GLU A 1 79 ? 0.887 13.935 3.867 1.00 92.19 79 GLU A CA 1
ATOM 630 C C . GLU A 1 79 ? -0.169 12.864 3.593 1.00 92.19 79 GLU A C 1
ATOM 632 O O . GLU A 1 79 ? -1.111 12.682 4.366 1.00 92.19 79 GLU A O 1
ATOM 637 N N . GLN A 1 80 ? 0.042 12.099 2.530 1.00 94.12 80 GLN A N 1
ATOM 638 C CA . GLN A 1 80 ? -0.787 10.966 2.146 1.00 94.12 80 GLN A CA 1
ATOM 639 C C . GLN A 1 80 ? 0.091 9.744 1.889 1.00 94.12 80 GLN A C 1
ATOM 641 O O . GLN A 1 80 ? 1.258 9.860 1.509 1.00 94.12 80 GLN A O 1
ATOM 646 N N . ILE A 1 81 ? -0.477 8.555 2.062 1.00 96.19 81 ILE A N 1
ATOM 647 C CA . ILE A 1 81 ? 0.182 7.289 1.743 1.00 96.19 81 ILE A CA 1
ATOM 648 C C . ILE A 1 81 ? -0.557 6.561 0.643 1.00 96.19 81 ILE A C 1
ATOM 650 O O . ILE A 1 81 ? -1.781 6.472 0.638 1.00 96.19 81 ILE A O 1
ATOM 654 N N . TYR A 1 82 ? 0.211 6.012 -0.283 1.00 96.62 82 TYR A N 1
ATOM 655 C CA . TYR A 1 82 ? -0.284 5.354 -1.470 1.00 96.62 82 TYR A CA 1
ATOM 656 C C . TYR A 1 82 ? 0.244 3.937 -1.562 1.00 96.62 82 TYR A C 1
ATOM 658 O O . TYR A 1 82 ? 1.393 3.675 -1.224 1.00 96.62 82 TYR A O 1
ATOM 666 N N . ILE A 1 83 ? -0.580 3.043 -2.099 1.00 98.12 83 ILE A N 1
ATOM 667 C CA . ILE A 1 83 ? -0.165 1.753 -2.640 1.00 98.12 83 ILE A CA 1
ATOM 668 C C . ILE A 1 83 ? -0.376 1.764 -4.153 1.00 98.12 83 ILE A C 1
ATOM 670 O O . ILE A 1 83 ? -1.451 2.118 -4.639 1.00 98.12 83 ILE A O 1
ATOM 674 N N . ALA A 1 84 ? 0.648 1.376 -4.903 1.00 98.12 84 ALA A N 1
ATOM 675 C CA . ALA A 1 84 ? 0.599 1.168 -6.342 1.00 98.12 84 ALA A CA 1
ATOM 676 C C . ALA A 1 84 ? 0.791 -0.309 -6.659 1.00 98.12 84 ALA A C 1
ATOM 678 O O . ALA A 1 84 ? 1.712 -0.926 -6.133 1.00 98.12 84 ALA A O 1
ATOM 679 N N . TYR A 1 85 ? -0.058 -0.848 -7.530 1.00 98.44 85 TYR A N 1
ATOM 680 C CA . TYR A 1 85 ? 0.076 -2.182 -8.098 1.00 98.44 85 TYR A CA 1
ATOM 681 C C . TYR A 1 85 ? 0.638 -2.090 -9.511 1.00 98.44 85 TYR A C 1
ATOM 683 O O . TYR A 1 85 ? 0.163 -1.303 -10.341 1.00 98.44 85 TYR A O 1
ATOM 691 N N . MET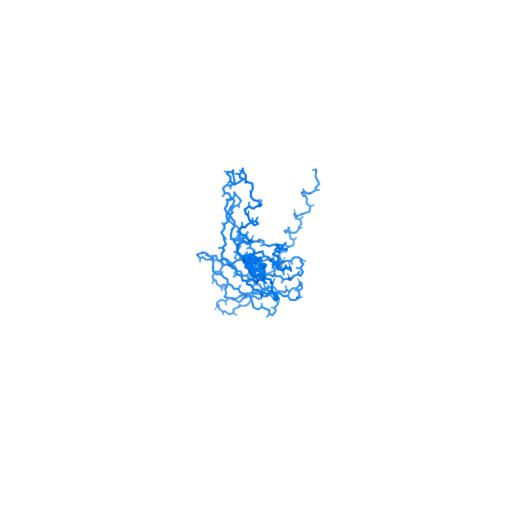 A 1 86 ? 1.656 -2.899 -9.767 1.00 98.19 86 MET A N 1
ATOM 692 C CA . MET A 1 86 ? 2.401 -2.928 -11.012 1.00 98.19 86 MET A CA 1
ATOM 693 C C . MET A 1 86 ? 2.563 -4.365 -11.485 1.00 98.19 86 MET A C 1
ATOM 695 O O . MET A 1 86 ? 2.811 -5.273 -10.698 1.00 98.19 86 MET A O 1
ATOM 699 N N . GLU A 1 87 ? 2.484 -4.556 -12.794 1.00 98.00 87 GLU A N 1
ATOM 700 C CA . GLU A 1 87 ? 2.659 -5.860 -13.427 1.00 98.00 87 GLU A CA 1
ATOM 701 C C . GLU A 1 87 ? 3.757 -5.796 -14.474 1.00 98.00 87 GLU A C 1
ATOM 703 O O . GLU A 1 87 ? 3.871 -4.822 -15.222 1.00 98.00 87 GLU A O 1
ATOM 708 N N . LYS A 1 88 ? 4.539 -6.866 -14.568 1.00 97.25 88 LYS A N 1
ATOM 709 C CA . LYS A 1 88 ? 5.582 -7.013 -15.566 1.00 97.25 88 LYS A CA 1
ATOM 710 C C . LYS A 1 88 ? 5.112 -7.908 -16.703 1.00 97.25 88 LYS A C 1
ATOM 712 O O . LYS A 1 88 ? 5.013 -9.125 -16.578 1.00 97.25 88 LYS A O 1
ATOM 717 N N . GLU A 1 89 ? 4.896 -7.300 -17.863 1.00 96.25 89 GLU A N 1
ATOM 718 C CA . GLU A 1 89 ? 4.516 -7.991 -19.091 1.00 96.25 89 GLU A CA 1
ATOM 719 C C . GLU A 1 89 ? 5.677 -7.965 -20.078 1.00 96.25 89 GLU A C 1
ATOM 721 O O . GLU A 1 89 ? 6.186 -6.904 -20.434 1.00 96.25 89 GLU A O 1
ATOM 726 N N . LYS A 1 90 ? 6.104 -9.142 -20.553 1.00 93.88 90 LYS A N 1
ATOM 727 C CA . LYS A 1 90 ? 7.211 -9.269 -21.524 1.00 93.88 90 LYS A CA 1
ATOM 728 C C . LYS A 1 90 ? 8.492 -8.545 -21.063 1.00 93.88 90 LYS A C 1
ATOM 730 O O . LYS A 1 90 ? 9.205 -7.965 -21.878 1.00 93.88 90 LYS A O 1
ATOM 735 N N . GLY A 1 91 ? 8.768 -8.581 -19.757 1.00 91.88 91 GLY A N 1
ATOM 736 C CA . GLY A 1 91 ? 9.934 -7.941 -19.141 1.00 91.88 91 GLY A CA 1
ATOM 737 C C . GLY A 1 91 ? 9.794 -6.434 -18.893 1.00 91.88 91 GLY A C 1
ATOM 738 O O . GLY A 1 91 ? 10.757 -5.818 -18.449 1.00 91.88 91 GLY A O 1
ATOM 739 N N . ILE A 1 92 ? 8.624 -5.839 -19.150 1.00 95.25 92 ILE A N 1
ATOM 740 C CA . ILE A 1 92 ? 8.366 -4.403 -18.981 1.00 95.25 92 ILE A CA 1
ATOM 741 C C . ILE A 1 92 ? 7.334 -4.202 -17.873 1.00 95.25 92 ILE A C 1
ATOM 743 O O . ILE A 1 92 ? 6.259 -4.798 -17.916 1.00 95.25 92 ILE A O 1
ATOM 747 N N . TRP A 1 93 ? 7.658 -3.360 -16.894 1.00 97.94 93 TRP A N 1
ATOM 748 C CA . TRP A 1 93 ? 6.734 -2.969 -15.834 1.00 97.94 93 TRP A CA 1
ATOM 749 C C . TRP A 1 93 ? 5.656 -2.010 -16.345 1.00 97.94 93 TRP A C 1
ATOM 751 O O . TRP A 1 93 ? 5.924 -1.117 -17.148 1.00 97.94 93 TRP A O 1
ATOM 761 N N . ASN A 1 94 ? 4.437 -2.189 -15.847 1.00 97.69 94 ASN A N 1
ATOM 762 C CA . ASN A 1 94 ? 3.286 -1.347 -16.130 1.00 97.69 94 ASN A CA 1
ATOM 763 C C . ASN A 1 94 ? 2.589 -0.984 -14.823 1.00 97.69 94 ASN A C 1
ATOM 765 O O . ASN A 1 94 ? 2.191 -1.864 -14.059 1.00 97.69 94 ASN A O 1
ATOM 769 N N . TRP A 1 95 ? 2.380 0.309 -14.603 1.00 97.62 95 TRP A N 1
ATOM 770 C CA . TRP A 1 95 ? 1.534 0.820 -13.535 1.00 97.62 95 TRP A CA 1
ATOM 771 C C . TRP A 1 95 ? 0.069 0.515 -13.836 1.00 97.62 95 TRP A C 1
ATOM 773 O O . TRP A 1 95 ? -0.474 0.977 -14.840 1.00 97.62 95 TRP A O 1
ATOM 783 N N . ARG A 1 96 ? -0.581 -0.281 -12.986 1.00 97.06 96 ARG A N 1
ATOM 784 C CA . ARG A 1 96 ? -1.968 -0.703 -13.210 1.00 97.06 96 ARG A CA 1
ATOM 785 C C . ARG A 1 96 ? -2.950 0.146 -12.439 1.00 97.06 96 ARG A C 1
ATOM 787 O O . ARG A 1 96 ? -3.915 0.645 -13.008 1.00 97.06 96 ARG A O 1
ATOM 794 N N . GLN A 1 97 ? -2.729 0.271 -11.136 1.00 95.75 97 GLN A N 1
ATOM 795 C CA . GLN A 1 97 ? -3.691 0.877 -10.226 1.00 95.75 97 GLN A CA 1
ATOM 796 C C . GLN A 1 97 ? -2.978 1.483 -9.021 1.00 95.75 97 GLN A C 1
ATOM 798 O O . GLN A 1 97 ? -1.948 0.974 -8.582 1.00 95.75 97 GLN A O 1
ATOM 803 N N . SER A 1 98 ? -3.574 2.525 -8.443 1.00 95.62 98 SER A N 1
ATOM 804 C CA . SER A 1 98 ? -3.153 3.074 -7.155 1.00 95.62 98 SER A CA 1
ATOM 805 C C . SER A 1 98 ? -4.333 3.390 -6.261 1.00 95.62 98 SER A C 1
ATOM 807 O O . SER A 1 98 ? -5.433 3.686 -6.737 1.00 95.62 98 SER A O 1
ATOM 809 N N . ARG A 1 99 ? -4.081 3.364 -4.954 1.00 94.19 99 ARG A N 1
ATOM 810 C CA . ARG A 1 99 ? -5.000 3.853 -3.930 1.00 94.19 99 ARG A CA 1
ATOM 811 C C . ARG A 1 99 ? -4.249 4.634 -2.870 1.00 94.19 99 ARG A C 1
ATOM 813 O O . ARG A 1 99 ? -3.176 4.211 -2.456 1.00 94.19 99 ARG A O 1
ATOM 820 N N . GLY A 1 100 ? -4.828 5.764 -2.479 1.00 91.88 100 GLY A N 1
ATOM 821 C CA . GLY A 1 100 ? -4.335 6.630 -1.417 1.00 91.88 100 GLY A CA 1
ATOM 822 C C . GLY A 1 100 ? -5.139 6.463 -0.130 1.00 91.88 100 GLY A C 1
ATOM 823 O O . GLY A 1 100 ? -6.296 6.031 -0.158 1.00 91.88 100 GLY A O 1
ATOM 824 N N . ALA A 1 101 ? -4.521 6.816 0.988 1.00 91.69 101 ALA A N 1
ATOM 825 C CA . ALA A 1 101 ? -5.151 6.962 2.287 1.00 91.69 101 ALA A CA 1
ATOM 826 C C . ALA A 1 101 ? -4.477 8.090 3.082 1.00 91.69 101 ALA A C 1
ATOM 828 O O . ALA A 1 101 ? -3.311 8.424 2.872 1.00 91.69 101 ALA A O 1
ATOM 829 N N . GLU A 1 102 ? -5.230 8.630 4.030 1.00 91.38 102 GLU A N 1
ATOM 830 C CA . GLU A 1 102 ? -4.805 9.650 4.986 1.00 91.38 102 GLU A CA 1
ATOM 831 C C . GLU A 1 102 ? -4.904 9.087 6.404 1.00 91.38 102 GLU A C 1
ATOM 833 O O . GLU A 1 102 ? -5.710 8.193 6.665 1.00 91.38 102 GLU A O 1
ATOM 838 N N . TRP A 1 103 ? -4.118 9.636 7.330 1.00 91.62 103 TRP A N 1
ATOM 839 C CA . TRP A 1 103 ? -4.208 9.334 8.767 1.00 91.62 103 TRP A CA 1
ATOM 840 C C . TRP A 1 103 ? -5.106 10.333 9.513 1.00 91.62 103 TRP A C 1
ATOM 842 O O . TRP A 1 103 ? -4.822 10.713 10.645 1.00 91.62 103 TRP A O 1
ATOM 852 N N . ASP A 1 104 ? -6.178 10.788 8.867 1.00 86.31 104 ASP A N 1
ATOM 853 C CA . ASP A 1 104 ? -7.161 11.741 9.405 1.00 86.31 104 ASP A CA 1
ATOM 854 C C . ASP A 1 104 ? -8.160 11.098 10.386 1.00 86.31 104 ASP A C 1
ATOM 856 O O . ASP A 1 104 ? -8.861 11.781 11.132 1.00 86.31 104 ASP A O 1
ATOM 860 N N . THR A 1 105 ? -8.216 9.769 10.398 1.00 84.19 105 THR A N 1
ATOM 861 C CA . THR A 1 105 ? -9.112 8.952 11.217 1.00 84.19 105 THR A CA 1
ATOM 862 C C . THR A 1 105 ? -8.327 7.819 11.891 1.00 84.19 105 THR A C 1
ATOM 864 O O . THR A 1 105 ? -7.238 7.464 11.422 1.00 84.19 105 THR A O 1
ATOM 867 N N . PRO A 1 106 ? -8.850 7.223 12.987 1.00 81.62 106 PRO A N 1
ATOM 868 C CA . PRO A 1 106 ? -8.234 6.060 13.640 1.00 81.62 106 PRO A CA 1
ATOM 869 C C . PRO A 1 106 ? -7.912 4.942 12.648 1.00 81.62 106 PRO A C 1
ATOM 871 O O . PRO A 1 106 ? -6.857 4.301 12.725 1.00 81.62 106 PRO A O 1
ATOM 874 N N . VAL A 1 107 ? -8.826 4.756 11.689 1.00 80.56 107 VAL A N 1
ATOM 875 C CA . VAL A 1 107 ? -8.639 3.877 10.553 1.00 80.56 107 VAL A CA 1
ATOM 876 C C . VAL A 1 107 ? -9.497 4.269 9.349 1.00 80.56 107 VAL A C 1
ATOM 878 O O . VAL A 1 107 ? -10.686 4.552 9.481 1.00 80.56 107 VAL A O 1
ATOM 881 N N . LYS A 1 108 ? -8.892 4.212 8.160 1.00 85.50 108 LYS A N 1
ATOM 882 C CA . LYS A 1 108 ? -9.537 4.452 6.861 1.00 85.50 108 LYS A CA 1
ATOM 883 C C . LYS A 1 108 ? -9.125 3.351 5.904 1.00 85.50 108 LYS A C 1
ATOM 885 O O . LYS A 1 108 ? -7.968 2.933 5.926 1.00 85.50 108 LYS A O 1
ATOM 890 N N . TRP A 1 109 ? -10.036 2.880 5.059 1.00 90.56 109 TRP A N 1
ATOM 891 C CA . TRP A 1 109 ? -9.707 1.860 4.069 1.00 90.56 109 TRP A CA 1
ATOM 892 C C . TRP A 1 109 ? -10.415 2.078 2.741 1.00 90.56 109 TRP A C 1
ATOM 894 O O . TRP A 1 109 ? -11.481 2.685 2.663 1.00 90.56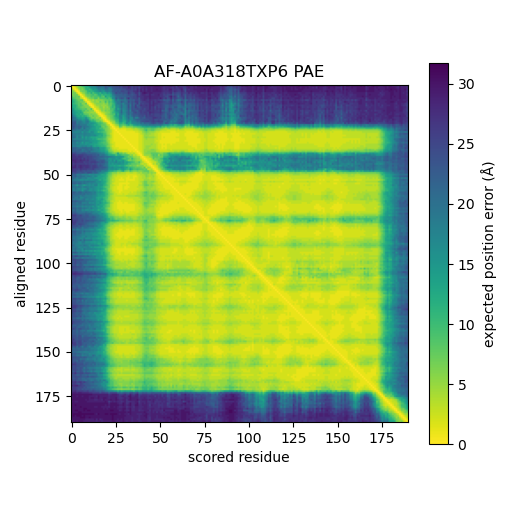 109 TRP A O 1
ATOM 904 N N . SER A 1 110 ? -9.796 1.563 1.687 1.00 89.69 110 SER A N 1
ATOM 905 C CA . SER A 1 110 ? -10.374 1.475 0.352 1.00 89.69 110 SER A CA 1
ATOM 906 C C . SER A 1 110 ? -9.878 0.209 -0.348 1.00 89.69 110 SER A C 1
ATOM 908 O O . SER A 1 110 ? -9.076 -0.550 0.204 1.00 89.69 110 SER A O 1
ATOM 910 N N . ALA A 1 111 ? -10.369 -0.030 -1.562 1.00 92.44 111 ALA A N 1
ATOM 911 C CA . ALA A 1 111 ? -9.925 -1.132 -2.401 1.00 92.44 111 ALA A CA 1
ATOM 912 C C . ALA A 1 111 ? -9.639 -0.662 -3.830 1.00 92.44 111 ALA A C 1
ATOM 914 O O . ALA A 1 111 ? -10.222 0.311 -4.332 1.00 92.44 111 ALA A O 1
ATOM 915 N N . MET A 1 112 ? -8.749 -1.375 -4.513 1.00 92.31 112 MET A N 1
ATOM 916 C CA . MET A 1 112 ? -8.596 -1.265 -5.962 1.00 92.31 112 MET A CA 1
ATOM 917 C C . MET A 1 112 ? -9.928 -1.569 -6.667 1.00 92.31 112 MET A C 1
ATOM 919 O O . MET A 1 112 ? -10.704 -2.420 -6.236 1.00 92.31 112 MET A O 1
ATOM 923 N N . HIS A 1 113 ? -10.240 -0.811 -7.721 1.00 88.12 113 HIS A N 1
ATOM 924 C CA . HIS A 1 113 ? -11.555 -0.877 -8.378 1.00 88.12 113 HIS A CA 1
ATOM 925 C C . HIS A 1 113 ? -11.683 -2.058 -9.344 1.00 88.12 113 HIS A C 1
ATOM 927 O O . HIS A 1 113 ? -12.799 -2.467 -9.678 1.00 88.12 113 HIS A O 1
ATOM 933 N N . GLN A 1 114 ? -10.549 -2.591 -9.792 1.00 90.75 114 GLN A N 1
ATOM 934 C CA . GLN A 1 114 ? -10.446 -3.738 -10.681 1.00 90.75 114 GLN A CA 1
ATOM 935 C C . GLN A 1 114 ? -9.566 -4.804 -10.042 1.00 90.75 114 GLN A C 1
ATOM 937 O O . GLN A 1 114 ? -8.734 -4.496 -9.192 1.00 90.75 114 GLN A O 1
ATOM 942 N N . SER A 1 115 ? -9.743 -6.049 -10.485 1.00 91.69 115 SER A N 1
ATOM 943 C CA . SER A 1 115 ? -8.853 -7.142 -10.106 1.00 91.69 115 SER A CA 1
ATOM 944 C C . SER A 1 115 ? -7.393 -6.791 -10.461 1.00 91.69 115 SER A C 1
ATOM 946 O O . SER A 1 115 ? -7.170 -6.247 -11.546 1.00 91.69 115 SER A O 1
ATOM 948 N N . PRO A 1 116 ? -6.421 -7.076 -9.576 1.00 94.25 116 PRO A N 1
ATOM 949 C CA . PRO A 1 116 ? -6.600 -7.682 -8.253 1.00 94.25 116 PRO A CA 1
ATOM 950 C C . PRO A 1 116 ? -7.211 -6.734 -7.214 1.00 94.25 116 PRO A C 1
ATOM 952 O O . PRO A 1 116 ? -6.878 -5.551 -7.150 1.00 94.25 116 PRO A O 1
ATOM 955 N N . TYR A 1 117 ? -8.097 -7.268 -6.366 1.00 94.81 117 TYR A N 1
ATOM 956 C CA . TYR A 1 117 ? -8.759 -6.487 -5.321 1.00 94.81 117 TYR A CA 1
ATOM 957 C C . TYR A 1 117 ? -7.840 -6.357 -4.107 1.00 94.81 117 TYR A C 1
ATOM 959 O O . TYR A 1 117 ? -7.957 -7.082 -3.116 1.00 94.81 117 TYR A O 1
ATOM 967 N N . ILE A 1 118 ? -6.897 -5.422 -4.206 1.00 96.62 118 ILE A N 1
ATOM 968 C CA . ILE A 1 118 ? -6.039 -5.038 -3.090 1.00 96.62 118 ILE A CA 1
ATOM 969 C C . ILE A 1 118 ? -6.803 -4.048 -2.214 1.00 96.62 118 ILE A C 1
ATOM 971 O O . ILE A 1 118 ? -7.100 -2.925 -2.630 1.00 96.62 118 ILE A O 1
ATOM 975 N N . TYR A 1 119 ? -7.120 -4.491 -1.004 1.00 96.38 119 TYR A N 1
ATOM 976 C CA . TYR A 1 119 ? -7.634 -3.675 0.085 1.00 96.38 119 TYR A CA 1
ATOM 977 C C . TYR A 1 119 ? -6.464 -3.067 0.827 1.00 96.38 119 TYR A C 1
ATOM 979 O O . TYR A 1 119 ? -5.459 -3.739 1.057 1.00 96.38 119 TYR A O 1
ATOM 987 N N . SER A 1 120 ? -6.590 -1.808 1.215 1.00 96.81 120 SER A N 1
ATOM 988 C CA . SER A 1 120 ? -5.529 -1.121 1.936 1.00 96.81 120 SER A CA 1
ATOM 989 C C . SER A 1 120 ? -6.053 0.047 2.745 1.00 96.81 120 SER A C 1
ATOM 991 O O . SER A 1 120 ? -7.106 0.605 2.428 1.00 96.81 120 SER A O 1
ATOM 993 N N . GLY A 1 121 ? -5.293 0.454 3.754 1.00 95.56 121 GLY A N 1
ATOM 994 C CA . GLY A 1 121 ? -5.699 1.553 4.605 1.00 95.56 121 GLY A CA 1
ATOM 995 C C . GLY A 1 121 ? -4.620 2.067 5.540 1.00 95.56 121 GLY A C 1
ATOM 996 O O . GLY A 1 121 ? -3.661 1.370 5.874 1.00 95.56 121 GLY A O 1
ATOM 997 N N . ALA A 1 122 ? -4.817 3.301 5.983 1.00 95.81 122 ALA A N 1
ATOM 998 C CA . ALA A 1 122 ? -4.014 3.947 7.006 1.00 95.81 122 ALA A CA 1
ATOM 999 C C . ALA A 1 122 ? -4.565 3.602 8.397 1.00 95.81 122 ALA A C 1
ATOM 1001 O O . ALA A 1 122 ? -5.779 3.541 8.592 1.00 95.81 122 ALA A O 1
ATOM 1002 N N . ILE A 1 123 ? -3.672 3.369 9.357 1.00 95.38 123 ILE A N 1
ATOM 1003 C CA . ILE A 1 123 ? -3.996 3.143 10.769 1.00 95.38 123 ILE A CA 1
ATOM 1004 C C . ILE A 1 123 ? -3.212 4.156 11.599 1.00 95.38 123 ILE A C 1
ATOM 1006 O O . ILE A 1 123 ? -1.988 4.230 11.473 1.00 95.38 123 ILE A O 1
ATOM 1010 N N . SER A 1 124 ? -3.911 4.890 12.460 1.00 93.81 124 SER A N 1
ATOM 1011 C CA . SER A 1 124 ? -3.312 5.775 13.471 1.00 93.81 124 SER A CA 1
ATOM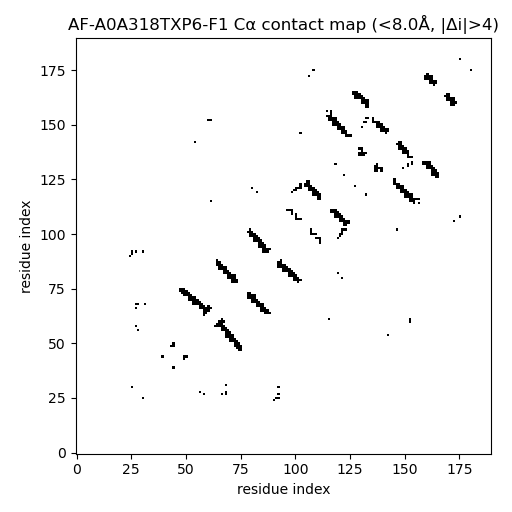 1012 C C . SER A 1 124 ? -3.584 5.299 14.906 1.00 93.81 124 SER A C 1
ATOM 1014 O O . SER A 1 124 ? -2.885 5.694 15.834 1.00 93.81 124 SER A O 1
ATOM 1016 N N . ASP A 1 125 ? -4.545 4.390 15.115 1.00 92.44 125 ASP A N 1
ATOM 1017 C CA . ASP A 1 125 ? -4.832 3.830 16.439 1.00 92.44 125 ASP A CA 1
ATOM 1018 C C . ASP A 1 125 ? -3.923 2.636 16.772 1.00 92.44 125 ASP A C 1
ATOM 1020 O O . ASP A 1 125 ? -4.041 1.558 16.188 1.00 92.44 125 ASP A O 1
ATOM 1024 N N . ASN A 1 126 ? -3.034 2.801 17.755 1.00 93.12 126 ASN A N 1
ATOM 1025 C CA . ASN A 1 126 ? -2.113 1.765 18.241 1.00 93.12 126 ASN A CA 1
ATOM 1026 C C . ASN A 1 126 ? -2.800 0.579 18.939 1.00 93.12 126 ASN A C 1
ATOM 1028 O O . ASN A 1 126 ? -2.166 -0.462 19.126 1.00 93.12 126 ASN A O 1
ATOM 1032 N N . ALA A 1 127 ? -4.077 0.696 19.310 1.00 94.88 127 ALA A N 1
ATOM 1033 C CA . ALA A 1 127 ? -4.844 -0.410 19.869 1.00 94.88 127 ALA A CA 1
ATOM 1034 C C . ALA A 1 127 ? -5.238 -1.451 18.809 1.00 94.88 127 ALA A C 1
ATOM 1036 O O . ALA A 1 127 ? -5.547 -2.586 19.172 1.00 94.88 127 ALA A O 1
ATOM 1037 N N . ILE A 1 128 ? -5.181 -1.120 17.512 1.00 95.31 128 ILE A N 1
ATOM 1038 C CA . ILE A 1 128 ? -5.441 -2.074 16.426 1.00 95.31 128 ILE A CA 1
ATOM 1039 C C . ILE A 1 128 ? -4.251 -3.026 16.287 1.00 95.31 128 ILE A C 1
ATOM 1041 O O . ILE A 1 128 ? -3.146 -2.627 15.910 1.00 95.31 128 ILE A O 1
ATOM 1045 N N . LYS A 1 129 ? -4.482 -4.312 16.536 1.00 96.50 129 LYS A N 1
ATOM 1046 C CA . LYS A 1 129 ? -3.464 -5.365 16.475 1.00 96.50 129 LYS A CA 1
ATOM 1047 C C . LYS A 1 129 ? -3.403 -6.033 15.106 1.00 96.50 129 LYS A C 1
ATOM 1049 O O . LYS A 1 129 ? -2.312 -6.328 14.622 1.00 96.50 129 LYS A O 1
ATOM 1054 N N . LYS A 1 130 ? -4.559 -6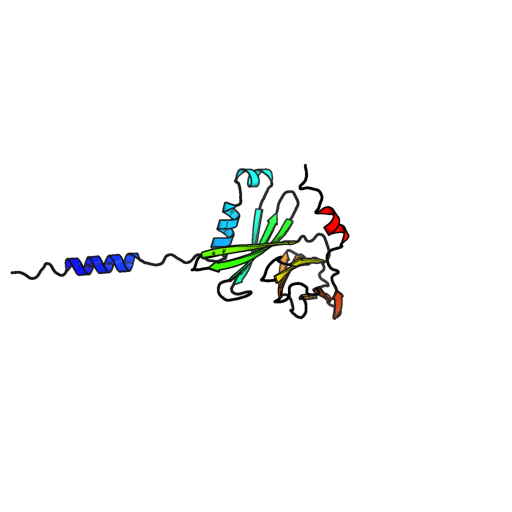.305 14.498 1.00 97.62 130 LYS A N 1
ATOM 1055 C CA . LYS A 1 130 ? -4.667 -6.937 13.175 1.00 97.62 130 LYS A CA 1
ATOM 1056 C C . LYS A 1 130 ? -5.813 -6.334 12.382 1.00 97.62 130 LYS A C 1
ATOM 1058 O O . LYS A 1 130 ? -6.796 -5.881 12.964 1.00 97.62 130 LYS A O 1
ATOM 1063 N N . VAL A 1 131 ? -5.699 -6.426 11.064 1.00 96.81 131 VAL A N 1
ATOM 1064 C CA . VAL A 1 131 ? -6.772 -6.114 10.123 1.00 96.81 131 VAL A CA 1
ATOM 1065 C C . VAL A 1 131 ? -7.025 -7.335 9.250 1.00 96.81 131 VAL A C 1
ATOM 1067 O O . VAL A 1 131 ? -6.091 -8.073 8.935 1.00 96.81 131 VAL A O 1
ATOM 1070 N N . TYR A 1 132 ? -8.279 -7.550 8.878 1.00 97.00 132 TYR A N 1
ATOM 1071 C CA . TYR A 1 132 ? -8.713 -8.607 7.981 1.00 97.00 132 TYR A CA 1
ATOM 1072 C C . TYR A 1 132 ? -9.581 -8.009 6.876 1.00 97.00 132 TYR A C 1
ATOM 1074 O O . TYR A 1 132 ? -10.408 -7.140 7.150 1.00 97.00 132 TYR A O 1
ATOM 1082 N N . ALA A 1 133 ? -9.405 -8.491 5.649 1.00 95.56 133 ALA A N 1
ATOM 1083 C CA . ALA A 1 133 ? -10.289 -8.229 4.521 1.00 95.56 133 ALA A CA 1
ATOM 1084 C C . ALA A 1 133 ? -10.966 -9.556 4.146 1.00 95.56 133 ALA A C 1
ATOM 1086 O O . ALA A 1 133 ? -10.339 -10.441 3.560 1.00 95.56 133 ALA A O 1
ATOM 1087 N N . GLY A 1 134 ? -12.223 -9.730 4.560 1.00 94.75 134 GLY A N 1
ATOM 1088 C CA . GLY A 1 134 ? -12.871 -11.040 4.583 1.00 94.75 134 GLY A CA 1
ATOM 1089 C C . GLY A 1 134 ? -12.140 -11.967 5.552 1.00 94.75 134 GLY A C 1
ATOM 1090 O O . GLY A 1 134 ? -11.900 -11.601 6.703 1.00 94.75 134 GLY A O 1
ATOM 1091 N N . ASP A 1 135 ? -11.731 -13.137 5.067 1.00 95.31 135 ASP A N 1
ATOM 1092 C CA . ASP A 1 135 ? -10.950 -14.109 5.844 1.00 95.31 135 ASP A CA 1
ATOM 1093 C C . ASP A 1 135 ? -9.426 -13.914 5.708 1.00 95.31 135 ASP A C 1
ATOM 1095 O O . ASP A 1 135 ? -8.638 -14.645 6.313 1.00 95.31 135 ASP A O 1
ATOM 1099 N N . ILE A 1 136 ? -8.981 -12.926 4.923 1.00 97.25 136 ILE A N 1
ATOM 1100 C CA . ILE A 1 136 ? -7.559 -12.679 4.666 1.00 97.25 136 ILE A CA 1
ATOM 1101 C C . ILE A 1 136 ? -6.998 -11.726 5.716 1.00 97.25 136 ILE A C 1
ATOM 1103 O O . ILE A 1 136 ? -7.388 -10.561 5.782 1.00 97.25 136 ILE A O 1
ATOM 1107 N N . GLN A 1 137 ? -6.038 -12.199 6.513 1.00 97.75 137 GLN A N 1
ATOM 1108 C CA . GLN A 1 137 ? -5.289 -11.332 7.420 1.00 97.75 137 GLN A CA 1
ATOM 1109 C C . GLN A 1 137 ? -4.375 -10.400 6.617 1.00 97.75 137 GLN A C 1
ATOM 1111 O O . GLN A 1 137 ? -3.529 -10.850 5.845 1.00 97.75 137 GLN A O 1
ATOM 1116 N N . ALA A 1 138 ? -4.521 -9.099 6.839 1.00 97.75 138 ALA A N 1
ATOM 1117 C CA . ALA A 1 138 ? -3.700 -8.082 6.213 1.00 97.75 138 ALA A CA 1
ATOM 1118 C C . ALA A 1 138 ? -2.261 -8.087 6.737 1.00 97.75 138 ALA A C 1
ATOM 1120 O O . ALA A 1 138 ? -1.991 -8.369 7.912 1.00 97.75 138 ALA A O 1
ATOM 1121 N N . LYS A 1 139 ? -1.341 -7.665 5.870 1.00 98.06 139 LYS A N 1
ATOM 1122 C CA . LYS A 1 139 ? -0.000 -7.252 6.275 1.00 98.06 139 LYS A CA 1
ATOM 1123 C C . LYS A 1 139 ? -0.077 -5.823 6.795 1.00 98.06 139 LYS A C 1
ATOM 1125 O O . LYS A 1 139 ? -0.627 -4.962 6.118 1.00 98.06 139 LYS A O 1
ATOM 1130 N N . ILE A 1 140 ? 0.487 -5.571 7.974 1.00 97.50 140 ILE A N 1
ATOM 1131 C CA . ILE A 1 140 ? 0.637 -4.226 8.541 1.00 97.50 140 ILE A CA 1
ATOM 1132 C C . ILE A 1 140 ? 2.114 -3.842 8.471 1.00 97.50 140 ILE A C 1
ATOM 1134 O O . ILE A 1 140 ? 2.977 -4.611 8.896 1.00 97.50 140 ILE A O 1
ATOM 1138 N N . ILE A 1 141 ? 2.396 -2.655 7.950 1.00 97.00 141 ILE A N 1
ATOM 1139 C CA . ILE A 1 141 ? 3.722 -2.048 7.898 1.00 97.00 141 ILE A CA 1
ATOM 1140 C C . ILE A 1 141 ? 3.764 -0.803 8.787 1.00 97.00 141 ILE A C 1
ATOM 1142 O O . ILE A 1 141 ? 2.811 -0.024 8.851 1.00 97.00 141 ILE A O 1
ATOM 1146 N N . GLN A 1 142 ? 4.880 -0.635 9.491 1.00 96.19 142 GLN A N 1
ATOM 1147 C CA . GLN A 1 142 ? 5.168 0.565 10.268 1.00 96.19 142 GLN A CA 1
ATOM 1148 C C . GLN A 1 142 ? 5.706 1.649 9.332 1.00 96.19 142 GLN A C 1
ATOM 1150 O O . GLN A 1 142 ? 6.600 1.360 8.538 1.00 96.19 142 GLN A O 1
ATOM 1155 N N . ILE A 1 143 ? 5.176 2.868 9.439 1.00 95.00 143 ILE A N 1
ATOM 1156 C CA . ILE A 1 143 ? 5.599 4.010 8.621 1.00 95.00 143 ILE A CA 1
ATOM 1157 C C . ILE A 1 143 ? 6.478 4.931 9.467 1.00 95.00 143 ILE A C 1
ATOM 1159 O O . ILE A 1 143 ? 7.699 4.876 9.371 1.00 95.00 143 ILE A O 1
ATOM 1163 N N . GLU A 1 144 ? 5.872 5.701 10.369 1.00 92.62 144 GLU A N 1
ATOM 1164 C CA . GLU A 1 144 ? 6.571 6.605 11.284 1.00 92.62 144 GLU A CA 1
ATOM 1165 C C . GLU A 1 144 ? 5.721 6.841 12.535 1.00 92.62 144 GLU A C 1
ATOM 1167 O O . GLU A 1 144 ? 4.514 7.033 12.436 1.00 92.62 144 GLU A O 1
ATOM 1172 N N . GLY A 1 145 ? 6.332 6.831 13.722 1.00 91.25 145 GLY A N 1
ATOM 1173 C CA . GLY A 1 145 ? 5.603 7.076 14.969 1.00 91.25 145 GLY A CA 1
ATOM 1174 C C . GLY A 1 145 ? 4.479 6.060 15.196 1.00 91.25 145 GLY A C 1
ATOM 1175 O O . GLY A 1 145 ? 4.735 4.863 15.300 1.00 91.25 145 GLY A O 1
ATOM 1176 N N . ASP A 1 146 ? 3.240 6.535 15.279 1.00 91.56 146 ASP A N 1
ATOM 1177 C CA . ASP A 1 146 ? 2.013 5.733 15.373 1.00 91.56 146 ASP A CA 1
ATOM 1178 C C . ASP A 1 146 ? 1.377 5.417 14.006 1.00 91.56 146 ASP A C 1
ATOM 1180 O O . ASP A 1 146 ? 0.479 4.575 13.918 1.00 91.56 146 ASP A O 1
ATOM 1184 N N . LYS A 1 147 ? 1.876 6.023 12.922 1.00 95.56 147 LYS A N 1
ATOM 1185 C CA . LYS A 1 147 ? 1.383 5.794 11.564 1.00 95.56 147 LYS A CA 1
ATOM 1186 C C . LYS A 1 147 ? 1.770 4.408 11.087 1.00 95.56 147 LYS A C 1
ATOM 1188 O O . LYS A 1 147 ? 2.945 4.057 10.935 1.00 95.56 147 LYS A O 1
ATOM 1193 N N . ARG A 1 148 ? 0.746 3.630 10.772 1.00 97.31 148 ARG A N 1
ATOM 1194 C CA . ARG A 1 148 ? 0.856 2.316 10.149 1.00 97.31 148 ARG A CA 1
ATOM 1195 C C . ARG A 1 148 ? 0.020 2.288 8.881 1.00 97.31 148 ARG A C 1
ATOM 1197 O O . ARG A 1 148 ? -0.894 3.092 8.699 1.00 97.31 148 ARG A O 1
ATOM 1204 N N . PHE A 1 149 ? 0.338 1.353 8.003 1.00 97.69 149 PHE A N 1
ATOM 1205 C CA . PHE A 1 149 ? -0.429 1.098 6.793 1.00 97.69 149 PHE A CA 1
ATOM 1206 C C . PHE A 1 149 ? -0.645 -0.395 6.656 1.00 97.69 149 PHE A C 1
ATOM 1208 O O . PHE A 1 149 ? 0.224 -1.185 7.023 1.00 97.69 149 PHE A O 1
ATOM 1215 N N . TRP A 1 150 ? -1.802 -0.798 6.159 1.00 97.56 150 TRP A N 1
ATOM 1216 C CA . TRP A 1 150 ? -2.109 -2.200 5.951 1.00 97.56 150 TRP A CA 1
ATOM 1217 C C . TRP A 1 150 ? -2.551 -2.458 4.527 1.00 97.56 150 TRP A C 1
ATOM 1219 O O . TRP A 1 150 ? -3.102 -1.574 3.873 1.00 97.56 150 TRP A O 1
ATOM 1229 N N . TYR A 1 151 ? -2.328 -3.682 4.061 1.00 97.94 151 TYR A N 1
ATOM 1230 C CA . TYR A 1 151 ? -2.904 -4.145 2.811 1.00 97.94 151 TYR A CA 1
ATOM 1231 C C . TYR A 1 151 ? -3.191 -5.652 2.828 1.00 97.94 151 TYR A C 1
ATOM 1233 O O . TYR A 1 151 ? -2.563 -6.418 3.562 1.00 97.94 151 TYR A O 1
ATOM 1241 N N . ALA A 1 152 ? -4.158 -6.069 2.017 1.00 97.50 152 ALA A N 1
ATOM 1242 C CA . ALA A 1 152 ? -4.539 -7.458 1.795 1.00 97.50 152 ALA A CA 1
ATOM 1243 C C . ALA A 1 152 ? -5.031 -7.631 0.354 1.00 97.50 152 ALA A C 1
ATOM 1245 O O . ALA A 1 152 ? -5.776 -6.794 -0.148 1.00 97.50 152 ALA A O 1
ATOM 1246 N N . ASN A 1 153 ? -4.649 -8.723 -0.304 1.00 96.38 153 ASN A N 1
ATOM 1247 C CA . ASN A 1 153 ? -5.190 -9.085 -1.611 1.00 96.38 153 ASN A CA 1
ATOM 1248 C C . ASN A 1 153 ? -6.323 -10.105 -1.439 1.00 96.38 153 ASN A C 1
ATOM 1250 O O . ASN A 1 153 ? -6.116 -11.147 -0.818 1.00 96.38 153 ASN A O 1
ATOM 1254 N N . SER A 1 154 ? -7.494 -9.817 -2.003 1.00 93.81 154 SER A N 1
ATOM 1255 C CA . SER A 1 154 ? -8.637 -10.731 -2.019 1.00 93.81 154 SER A CA 1
ATOM 1256 C C . SER A 1 154 ? -9.011 -11.116 -3.447 1.00 93.81 154 SER A C 1
ATOM 1258 O O . SER A 1 154 ? -8.919 -10.319 -4.382 1.00 93.81 154 SER A O 1
ATOM 1260 N N . SER A 1 155 ? -9.498 -12.345 -3.611 1.00 91.38 155 SER A N 1
ATOM 1261 C CA . SER A 1 155 ? -10.141 -12.771 -4.862 1.00 91.38 155 SER A CA 1
ATOM 1262 C C . SER A 1 155 ? -11.575 -12.239 -5.004 1.00 91.38 155 SER A C 1
ATOM 1264 O O . SER A 1 155 ? -12.124 -12.216 -6.105 1.00 91.38 155 SER A O 1
ATOM 1266 N N . GLU A 1 156 ? -12.165 -11.762 -3.906 1.00 91.62 156 GLU A N 1
ATOM 1267 C CA . GLU A 1 156 ? -13.529 -11.243 -3.833 1.00 91.62 156 GLU A CA 1
ATOM 1268 C C . GLU A 1 156 ? -13.533 -9.708 -3.800 1.00 91.62 156 GLU A C 1
ATOM 1270 O O . GLU A 1 156 ? -12.729 -9.094 -3.101 1.00 91.62 156 GLU A O 1
ATOM 1275 N N . LYS A 1 157 ? -14.455 -9.090 -4.552 1.00 86.81 157 LYS A N 1
ATOM 1276 C CA . LYS A 1 157 ? -14.564 -7.627 -4.708 1.00 86.81 157 LYS A CA 1
ATOM 1277 C C . LYS A 1 157 ? -15.210 -6.914 -3.518 1.00 86.81 157 LYS A C 1
ATOM 1279 O O . LYS A 1 157 ? -14.950 -5.734 -3.291 1.00 86.81 157 LYS A O 1
ATOM 1284 N N . ASP A 1 158 ? -16.071 -7.610 -2.785 1.00 88.31 158 ASP A N 1
ATOM 1285 C CA . ASP A 1 158 ? -16.938 -7.019 -1.766 1.00 88.31 158 ASP A CA 1
ATOM 1286 C C . ASP A 1 158 ? -16.796 -7.771 -0.440 1.00 88.31 158 ASP A C 1
ATOM 1288 O O . ASP A 1 158 ? -17.726 -8.439 0.010 1.00 88.31 158 ASP A O 1
ATOM 1292 N N . VAL A 1 159 ? -15.624 -7.663 0.190 1.00 91.50 159 VAL A N 1
ATOM 1293 C CA . VAL A 1 159 ? -15.381 -8.264 1.509 1.00 91.50 159 VAL A CA 1
ATOM 1294 C C . VAL A 1 159 ? -15.621 -7.277 2.651 1.00 91.50 159 VAL A C 1
ATOM 1296 O O . VAL A 1 159 ? -15.532 -6.058 2.495 1.00 91.50 159 VAL A O 1
ATOM 1299 N N . GLU A 1 160 ? -15.933 -7.819 3.824 1.00 93.75 160 GLU A N 1
ATOM 1300 C CA . GLU A 1 160 ? -16.038 -7.061 5.069 1.00 93.75 160 GLU A CA 1
ATOM 1301 C C . GLU A 1 160 ? -14.646 -6.827 5.667 1.00 93.75 160 GLU A C 1
ATOM 1303 O O . GLU A 1 160 ? -13.850 -7.762 5.773 1.00 93.75 160 GLU A O 1
ATOM 1308 N N . VAL A 1 161 ? -14.354 -5.592 6.079 1.00 94.06 161 VAL A N 1
ATOM 1309 C CA . VAL A 1 161 ? -13.098 -5.268 6.764 1.00 94.06 161 VAL A CA 1
ATOM 1310 C C . VAL A 1 161 ? -13.311 -5.328 8.271 1.00 94.06 161 VAL A C 1
ATOM 1312 O O . VAL A 1 161 ? -14.174 -4.640 8.817 1.00 94.06 161 VAL A O 1
ATOM 1315 N N . LYS A 1 162 ? -12.502 -6.145 8.948 1.00 95.25 162 LYS A N 1
ATOM 1316 C CA . LYS A 1 162 ? -12.532 -6.328 10.406 1.00 95.25 162 LYS A CA 1
ATOM 1317 C C . LYS A 1 162 ? -11.203 -5.974 11.030 1.00 95.25 162 LYS A C 1
ATOM 1319 O O . LYS A 1 162 ? -10.149 -6.177 10.433 1.00 95.25 162 LYS A O 1
ATOM 1324 N N . MET A 1 163 ? -11.251 -5.531 12.276 1.00 95.00 163 MET A N 1
ATOM 1325 C CA . MET A 1 163 ? -10.070 -5.251 13.082 1.00 95.00 163 MET A CA 1
ATOM 1326 C C . MET A 1 163 ? -10.127 -6.027 14.379 1.00 95.00 163 MET A C 1
ATOM 1328 O O . MET A 1 163 ? -11.184 -6.137 14.987 1.00 95.00 163 MET A O 1
ATOM 1332 N N . GLU A 1 164 ? -8.986 -6.577 14.781 1.00 96.19 164 GLU A N 1
ATOM 1333 C CA . GLU A 1 164 ? -8.779 -7.168 16.103 1.00 96.19 164 GLU A CA 1
ATOM 1334 C C . GLU A 1 164 ? -7.966 -6.170 16.921 1.00 96.19 164 GLU A C 1
ATOM 1336 O O . GLU A 1 164 ? -6.857 -5.797 16.526 1.00 96.19 164 GLU A O 1
ATOM 1341 N N . MET A 1 165 ? -8.515 -5.744 18.052 1.00 95.81 165 MET A N 1
ATOM 1342 C CA . MET A 1 165 ? -7.858 -4.849 18.996 1.00 95.81 165 MET A CA 1
ATOM 1343 C C . MET A 1 165 ? -6.893 -5.632 19.902 1.00 95.81 165 MET A C 1
ATOM 1345 O O . MET A 1 165 ? -6.930 -6.864 19.978 1.00 95.81 165 MET A O 1
ATOM 1349 N N . LEU A 1 166 ? -6.012 -4.935 20.622 1.00 96.06 166 LEU A N 1
ATOM 1350 C CA . LEU A 1 166 ? -5.056 -5.554 21.550 1.00 96.06 166 LEU A CA 1
ATOM 1351 C C . LEU A 1 166 ? -5.728 -6.332 22.692 1.00 96.06 166 LEU A C 1
ATOM 1353 O O . LEU A 1 166 ? -5.169 -7.327 23.151 1.00 96.06 166 LEU A O 1
ATOM 1357 N N . ASP A 1 167 ? -6.919 -5.912 23.119 1.00 95.50 167 ASP A N 1
ATOM 1358 C CA . ASP A 1 167 ? -7.727 -6.603 24.133 1.00 95.50 167 ASP A CA 1
ATOM 1359 C C . ASP A 1 167 ? -8.469 -7.843 23.591 1.00 95.50 167 ASP A C 1
ATOM 1361 O O . ASP A 1 167 ? -9.127 -8.557 24.347 1.00 95.50 167 ASP A O 1
ATOM 1365 N N . GLY A 1 168 ? -8.333 -8.127 22.290 1.00 95.50 168 GLY A N 1
ATOM 1366 C CA . GLY A 1 168 ? -8.964 -9.251 21.604 1.00 95.50 168 GLY A CA 1
ATOM 1367 C C . GLY A 1 168 ? -10.373 -8.967 21.084 1.00 95.50 168 GLY A C 1
ATOM 1368 O O . GLY A 1 168 ? -10.962 -9.851 20.460 1.00 95.50 168 GLY A O 1
ATOM 1369 N N . THR A 1 169 ? -10.921 -7.767 21.301 1.00 95.06 169 THR A N 1
ATOM 1370 C CA . THR A 1 169 ? -12.207 -7.375 20.712 1.00 95.06 169 THR A CA 1
ATOM 1371 C C . THR A 1 169 ? -12.100 -7.252 19.194 1.00 95.06 169 THR A C 1
ATOM 1373 O O . THR A 1 169 ? -11.045 -6.909 18.654 1.00 95.06 169 THR A O 1
ATOM 1376 N N . GLN A 1 170 ? -13.195 -7.556 18.493 1.00 94.38 170 GLN A N 1
ATOM 1377 C CA . GLN A 1 170 ? -13.288 -7.405 17.044 1.00 94.38 170 GLN A CA 1
ATOM 1378 C C . GLN A 1 170 ? -14.308 -6.335 16.671 1.00 94.38 170 GLN A C 1
ATOM 1380 O O . GLN A 1 170 ? -15.398 -6.293 17.241 1.00 94.38 170 GLN A O 1
ATOM 1385 N N . GLN A 1 171 ? -13.957 -5.494 15.702 1.00 91.75 171 GLN A N 1
ATOM 1386 C CA . GLN A 1 171 ? -14.809 -4.420 15.195 1.00 91.75 171 GLN A CA 1
ATOM 1387 C C . GLN A 1 171 ? -14.873 -4.488 13.671 1.00 91.75 171 GLN A C 1
ATOM 1389 O O . GLN A 1 171 ? -13.853 -4.704 13.013 1.00 91.75 171 GLN A O 1
ATOM 1394 N N . VAL A 1 172 ? -16.070 -4.322 13.109 1.00 87.81 172 VAL A N 1
ATOM 1395 C CA . VAL A 1 172 ? -16.240 -4.106 11.669 1.00 87.81 172 VAL A CA 1
ATOM 1396 C C . VAL A 1 172 ? -15.962 -2.637 11.401 1.00 87.81 172 VAL A C 1
ATOM 1398 O O . VAL A 1 172 ? -16.498 -1.770 12.088 1.00 87.81 172 VAL A O 1
ATOM 1401 N N . VAL A 1 173 ? -15.109 -2.358 10.421 1.00 82.56 173 VAL A N 1
ATOM 1402 C CA . VAL A 1 173 ? -14.875 -0.985 9.982 1.00 82.56 173 VAL A CA 1
ATOM 1403 C C . VAL A 1 173 ? -15.965 -0.666 8.988 1.00 82.56 173 VAL A C 1
ATOM 1405 O O . VAL A 1 173 ? -15.907 -1.140 7.849 1.00 82.56 173 VAL A O 1
ATOM 1408 N N . ASP A 1 174 ? -16.981 0.064 9.448 1.00 64.88 174 ASP A N 1
ATOM 1409 C CA . ASP A 1 174 ? -18.133 0.397 8.621 1.00 64.88 174 ASP A CA 1
ATOM 1410 C C . ASP A 1 174 ? -17.670 0.936 7.264 1.00 64.88 174 ASP A C 1
ATOM 1412 O O . ASP A 1 174 ? -16.755 1.761 7.159 1.00 64.88 174 ASP A O 1
ATOM 1416 N N . LYS A 1 175 ? -18.272 0.370 6.210 1.00 54.56 17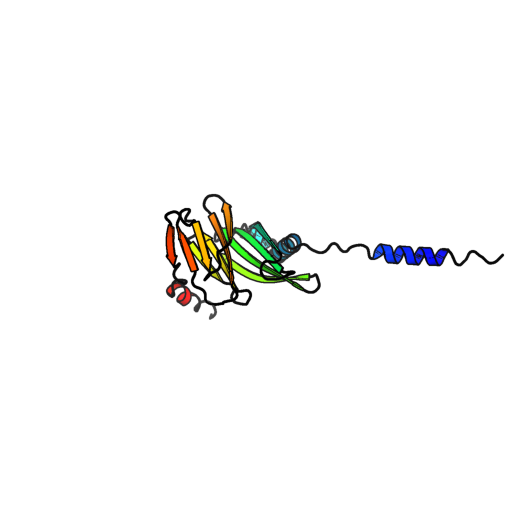5 LYS A N 1
ATOM 1417 C CA . LYS A 1 175 ? -18.054 0.781 4.823 1.00 54.56 175 LYS A CA 1
ATOM 1418 C C . LYS A 1 175 ? -18.225 2.291 4.767 1.00 54.56 175 LYS A C 1
ATOM 1420 O O . LYS A 1 175 ? -19.246 2.769 5.249 1.00 54.56 175 LYS A O 1
ATOM 1425 N N . VAL A 1 176 ? -17.228 2.973 4.191 1.00 47.47 176 VAL A N 1
ATOM 1426 C CA . VAL A 1 176 ? -17.212 4.401 3.827 1.00 47.47 176 VAL A CA 1
ATOM 1427 C C . VAL A 1 176 ? -18.596 5.024 3.954 1.00 47.47 176 VAL A C 1
ATOM 1429 O O . VAL A 1 176 ? -19.500 4.645 3.205 1.00 47.47 176 VAL A O 1
ATOM 1432 N N . ASP A 1 177 ? -18.733 5.941 4.913 1.00 41.94 177 ASP A N 1
ATOM 1433 C CA . ASP A 1 177 ? -19.958 6.683 5.178 1.00 41.94 177 ASP A CA 1
ATOM 1434 C C . ASP A 1 177 ? -20.630 7.070 3.852 1.00 41.94 177 ASP A C 1
ATOM 1436 O O . ASP A 1 177 ? -20.043 7.750 3.005 1.00 41.94 177 ASP A O 1
ATOM 1440 N N . VAL A 1 178 ? -21.850 6.576 3.637 1.00 44.28 178 VAL A N 1
ATOM 1441 C CA . VAL A 1 178 ? -22.622 6.782 2.402 1.00 44.28 178 VAL A CA 1
ATOM 1442 C C . VAL A 1 178 ? -22.836 8.281 2.137 1.00 44.28 178 VAL A C 1
ATOM 1444 O O . VAL A 1 178 ? -23.091 8.676 0.998 1.00 44.28 178 VAL A O 1
ATOM 1447 N N . GLU A 1 179 ? -22.680 9.139 3.150 1.00 43.47 179 GLU A N 1
ATOM 1448 C CA . GLU A 1 179 ? -22.664 10.593 2.989 1.00 43.47 179 GLU A CA 1
ATOM 1449 C C . GLU A 1 179 ? -21.433 11.116 2.225 1.00 43.47 179 GLU A C 1
ATOM 1451 O O . GLU A 1 179 ? -21.579 12.044 1.429 1.00 43.47 179 GLU A O 1
ATOM 1456 N N . MET A 1 180 ? -20.258 10.481 2.329 1.00 43.53 180 MET A N 1
ATOM 1457 C CA . MET A 1 180 ? -19.059 10.882 1.571 1.00 43.53 180 MET A CA 1
ATOM 1458 C C . MET A 1 180 ? -19.172 10.586 0.068 1.00 43.53 180 MET A C 1
ATOM 1460 O O . MET A 1 180 ? -18.619 11.319 -0.750 1.00 43.53 180 MET A O 1
ATOM 1464 N N . LEU A 1 181 ? -19.941 9.562 -0.322 1.00 43.34 181 LEU A N 1
ATOM 1465 C CA . LEU A 1 181 ? -20.195 9.233 -1.733 1.00 43.34 181 LEU A CA 1
ATOM 1466 C C . LEU A 1 181 ? -21.210 10.174 -2.403 1.00 43.34 181 LEU A C 1
ATOM 1468 O O . LEU A 1 181 ? -21.262 10.239 -3.630 1.00 43.34 181 LEU A O 1
ATOM 1472 N N . LYS A 1 182 ? -22.012 10.922 -1.631 1.00 42.91 182 LYS A N 1
ATOM 1473 C CA . LYS A 1 182 ? -22.964 11.899 -2.189 1.00 42.91 182 LYS A CA 1
ATOM 1474 C C . LYS A 1 182 ? -22.286 13.178 -2.686 1.00 42.91 182 LYS A C 1
ATOM 1476 O O . LYS A 1 182 ? -22.817 13.807 -3.596 1.00 42.91 182 LYS A O 1
ATOM 1481 N N . ASN A 1 183 ? -21.11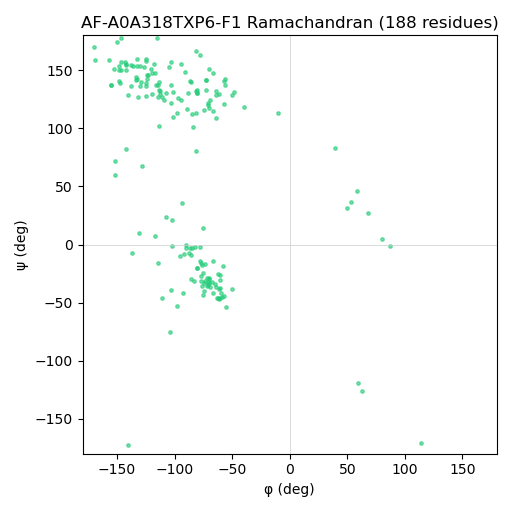2 13.522 -2.153 1.00 41.84 183 ASN A N 1
ATOM 1482 C CA . ASN A 1 183 ? -20.384 14.738 -2.529 1.00 41.84 183 ASN A CA 1
ATOM 1483 C C . ASN A 1 183 ? -19.447 14.567 -3.739 1.00 41.84 183 ASN A C 1
ATOM 1485 O O . ASN A 1 183 ? -18.942 15.558 -4.245 1.00 41.84 183 ASN A O 1
ATOM 1489 N N . TRP A 1 184 ? -19.243 13.347 -4.246 1.00 40.56 184 TRP A N 1
ATOM 1490 C CA . TRP A 1 184 ? -18.375 13.088 -5.409 1.00 40.56 184 TRP A CA 1
ATOM 1491 C C . TRP A 1 184 ? -19.060 13.268 -6.778 1.00 40.56 184 TRP A C 1
ATOM 1493 O O . TRP A 1 184 ? -18.406 13.146 -7.806 1.00 40.56 184 TRP A O 1
ATOM 1503 N N . ASN A 1 185 ? -20.362 13.576 -6.818 1.00 38.34 185 ASN A N 1
ATOM 1504 C CA . ASN A 1 185 ? -21.135 13.720 -8.063 1.00 38.34 185 ASN A CA 1
ATOM 1505 C C . ASN A 1 185 ? -21.404 15.183 -8.485 1.00 38.34 185 ASN A C 1
ATOM 1507 O O . ASN A 1 185 ? -22.347 15.411 -9.240 1.00 38.34 185 ASN A O 1
ATOM 1511 N N . PHE A 1 186 ? -20.635 16.176 -8.015 1.00 40.81 186 PHE A N 1
ATOM 1512 C CA . PHE A 1 186 ? -20.948 17.592 -8.289 1.00 40.81 186 PHE A CA 1
ATOM 1513 C C . PHE A 1 186 ? -19.817 18.494 -8.814 1.00 40.81 186 PHE A C 1
ATOM 1515 O O . PHE A 1 186 ? -20.058 19.689 -8.935 1.00 40.81 186 PHE A O 1
ATOM 1522 N N . GLU A 1 187 ? -18.648 17.978 -9.211 1.00 42.53 187 GLU A N 1
ATOM 1523 C CA . GLU A 1 187 ? -17.571 18.838 -9.761 1.00 42.53 187 GLU A CA 1
ATOM 1524 C C . GLU A 1 187 ? -17.163 18.568 -11.223 1.00 42.53 187 GLU A C 1
ATOM 1526 O O . GLU A 1 187 ? -16.267 19.235 -11.722 1.00 42.53 187 GLU A O 1
ATOM 1531 N N . ASP A 1 188 ? -17.872 17.703 -11.961 1.00 43.44 188 ASP A N 1
ATOM 1532 C CA . ASP A 1 188 ? -17.629 17.485 -13.407 1.00 43.44 188 ASP A CA 1
ATOM 1533 C C . ASP A 1 188 ? -18.716 18.087 -14.322 1.00 43.44 188 ASP A C 1
ATOM 1535 O O . ASP A 1 188 ? -18.912 17.663 -15.465 1.00 43.44 188 ASP A O 1
ATOM 1539 N N . SER A 1 189 ? -19.445 19.101 -13.853 1.00 39.88 189 SER A N 1
ATOM 1540 C CA . SER A 1 189 ? -20.317 19.881 -14.732 1.00 39.88 189 SER A CA 1
ATOM 1541 C C . SER A 1 189 ? -20.324 21.360 -14.369 1.00 39.88 189 SER A C 1
ATOM 1543 O O . SER A 1 189 ? -21.256 21.818 -13.713 1.00 39.88 189 SER A O 1
ATOM 1545 N N . GLU A 1 190 ? -19.314 22.087 -14.843 1.00 36.59 190 GLU A N 1
ATOM 1546 C CA . GLU A 1 190 ? -19.458 23.449 -15.379 1.00 36.59 190 GLU A CA 1
ATOM 1547 C C . GLU A 1 190 ? -18.342 23.767 -16.385 1.00 36.59 190 GLU A C 1
ATOM 1549 O O . GLU A 1 190 ? -17.155 23.529 -16.073 1.00 36.59 190 GLU A O 1
#

Foldseek 3Di:
DPPDPPPVVVVVVVVVVCVVPDPDQQDPVNVVVVVVVVPDDPVQCVPWVKDKDFQDKDAQQPHHAKIKTWMWIQTNVGIKIKIWIWGADPSDIDTDDMDIEDPPDQKDWDFTPDPQTKIKIKHQNPQFDWKDFAPWTWDWDDGDDSIIMTIDTDPDNDTWMWTQGPVRDIDTPPDDDVVVVVVVPPDPDD

Nearest PDB structures (foldseek):
  4orl-assembly1_A  TM=7.852E-01  e=3.458E-02  Bacteroides ovatus ATCC 8483
  4q53-assembly1_A  TM=6.681E-01  e=1.890E-01  Bacteroides uniformis ATCC 8492
  4r80-assembly2_B  TM=6.454E-01  e=8.357E-01  synthetic construct
  6d63-assembly3_E  TM=6.502E-01  e=1.090E+00  Pseudomonas sp. ADP

Secondary structure (DSSP, 8-state):
---STTHHHHHHHHHHHHHT---PPPPHHHHHHHHHHHT--HHHHHHH--EEEEEEEEESSSSTTEEEEEEEEEETTEEEEEEEEEEEETTEEEEEEEEEE-SSSSEEEEE-SSSSEEEEEEE--TTEEEEEETTEEPEEEEEETTEEEEEEEES-SSPPEEEEETTS-EEE---S-HHHHHGGGSSS--

pLDDT: mean 83.33, std 18.91, range [36.59, 98.5]

Organism: NCBI:txid1202712

Radius of gyration: 23.87 Å; Cα contacts (8 Å, |Δi|>4): 314; chains: 1; bounding box: 74×46×74 Å

Mean predicted aligned error: 10.27 Å